Protein AF-A0A9W8EB25-F1 (afdb_monomer_lite)

InterPro domains:
  IPR028994 Integrin alpha, N-terminal [SSF69318] (217-280)

Secondary structure (DSSP, 8-state):
---EEEEEETTEEEEEEE------------SS----------EEEEETTS-EEEE-S---TTTTTHHHHHHHHHHHS-SSSTTS--HHHHHHHHTT---SEEEEEEEEEPPPPPS-TT-------EEEEEEEESSSEEEEEETTEEEEEEE-SS-EEEEEEE---S------TT---TT----PPEEEEEETTSEEEEEETTEEEEEEE-SS-EEEEEEE--TTSSPPEEEEEESSSEEEEEETTEEEEEEE-SS-EEEEEEE-SSSSSSPEEEEEETTTEEEEEE--TT--

Structure (mmCIF, N/CA/C/O backbone):
data_AF-A0A9W8EB25-F1
#
_entry.id   AF-A0A9W8EB25-F1
#
loop_
_atom_site.group_PDB
_atom_site.id
_atom_site.type_symbol
_atom_site.label_atom_id
_atom_site.label_alt_id
_atom_site.label_comp_id
_atom_site.label_asym_id
_atom_site.label_entity_id
_atom_site.label_seq_id
_atom_site.pdbx_PDB_ins_code
_atom_site.Cartn_x
_atom_site.Cartn_y
_atom_site.Cartn_z
_atom_site.occupancy
_atom_site.B_iso_or_equiv
_atom_site.auth_seq_id
_atom_site.auth_comp_id
_atom_site.auth_asym_id
_atom_site.auth_atom_id
_atom_site.pdbx_PDB_model_num
ATOM 1 N N . MET A 1 1 ? -8.867 -1.436 -12.429 1.00 30.14 1 MET A N 1
ATOM 2 C CA . MET A 1 1 ? -8.072 -0.288 -12.911 1.00 30.14 1 MET A CA 1
ATOM 3 C C . MET A 1 1 ? -8.199 0.849 -11.904 1.00 30.14 1 MET A C 1
ATOM 5 O O . MET A 1 1 ? -9.234 1.503 -11.856 1.00 30.14 1 MET A O 1
ATOM 9 N N . HIS A 1 2 ? -7.198 1.033 -11.042 1.00 35.56 2 HIS A N 1
ATOM 10 C CA . HIS A 1 2 ? -7.083 2.247 -10.234 1.00 35.56 2 HIS A CA 1
ATOM 11 C C . HIS A 1 2 ? -6.457 3.316 -11.124 1.00 35.56 2 HIS A C 1
ATOM 13 O O . HIS A 1 2 ? -5.270 3.244 -11.419 1.00 35.56 2 HIS A O 1
ATOM 19 N N . LEU A 1 3 ? -7.259 4.258 -11.618 1.00 32.72 3 LEU A N 1
ATOM 20 C CA . LEU A 1 3 ? -6.720 5.424 -12.305 1.00 32.72 3 LEU A CA 1
ATOM 21 C C . LEU A 1 3 ? -6.479 6.506 -11.249 1.00 32.72 3 LEU A C 1
ATOM 23 O O . LEU A 1 3 ? -7.423 7.100 -10.726 1.00 32.72 3 LEU A O 1
ATOM 27 N N . VAL A 1 4 ? -5.214 6.738 -10.908 1.00 40.28 4 VAL A N 1
ATOM 28 C CA . VAL A 1 4 ? -4.798 7.971 -10.242 1.00 40.28 4 VAL A CA 1
ATOM 29 C C . VAL A 1 4 ? -4.375 8.916 -11.358 1.00 40.28 4 VAL A C 1
ATOM 31 O O . VAL A 1 4 ? -3.306 8.774 -11.937 1.00 40.28 4 VAL A O 1
ATOM 34 N N . SER A 1 5 ? -5.244 9.847 -11.751 1.00 37.19 5 SER A N 1
ATOM 35 C CA . SER A 1 5 ? -4.855 10.878 -12.717 1.00 37.19 5 SER A CA 1
ATOM 36 C C . SER A 1 5 ? -4.423 12.129 -11.962 1.00 37.19 5 SER A C 1
ATOM 38 O O . SER A 1 5 ? -5.206 12.702 -11.195 1.00 37.19 5 SER A O 1
ATOM 40 N N . ARG A 1 6 ? -3.185 12.575 -12.188 1.00 37.47 6 ARG A N 1
ATOM 41 C CA . ARG A 1 6 ? -2.744 13.915 -11.792 1.00 37.47 6 ARG A CA 1
ATOM 42 C C . ARG A 1 6 ? -3.015 14.881 -12.934 1.00 37.47 6 ARG A C 1
ATOM 44 O O . ARG A 1 6 ? -2.449 14.733 -14.012 1.00 37.47 6 ARG A O 1
ATOM 51 N N . GLU A 1 7 ? -3.870 15.865 -12.694 1.00 37.28 7 GLU A N 1
ATOM 52 C CA . GLU A 1 7 ? -4.168 16.917 -13.667 1.00 37.28 7 GLU A CA 1
ATOM 53 C C . GLU A 1 7 ? -3.557 18.233 -13.177 1.00 37.28 7 GLU A C 1
ATOM 55 O O . GLU A 1 7 ? -3.767 18.647 -12.030 1.00 37.28 7 GLU A O 1
ATOM 60 N N . GLN A 1 8 ? -2.766 18.887 -14.031 1.00 33.91 8 GLN A N 1
ATOM 61 C CA . GLN A 1 8 ? -2.260 20.228 -13.754 1.00 33.91 8 GLN A CA 1
ATOM 62 C C . GLN A 1 8 ? -3.331 21.247 -14.153 1.00 33.91 8 GLN A C 1
ATOM 64 O O . GLN A 1 8 ? -3.644 21.394 -15.332 1.00 33.91 8 GLN A O 1
ATOM 69 N N . VAL A 1 9 ? -3.888 21.964 -13.176 1.00 39.38 9 VAL A N 1
ATOM 70 C CA . VAL A 1 9 ? -4.867 23.033 -13.420 1.00 39.38 9 VAL A CA 1
ATOM 71 C C . VAL A 1 9 ? -4.321 24.319 -12.804 1.00 39.38 9 VAL A C 1
ATOM 73 O O . VAL A 1 9 ? -4.426 24.545 -11.599 1.00 39.38 9 VAL A O 1
ATOM 76 N N . GLY A 1 10 ? -3.702 25.168 -13.628 1.00 66.50 10 GLY A N 1
ATOM 77 C CA . GLY A 1 10 ? -3.019 26.381 -13.161 1.00 66.50 10 GLY A CA 1
ATOM 78 C C . GLY A 1 10 ? -1.705 26.076 -12.427 1.00 66.50 10 GLY A C 1
ATOM 79 O O . GLY A 1 10 ? -0.953 25.199 -12.841 1.00 66.50 10 GLY A O 1
ATOM 80 N N . SER A 1 11 ? -1.406 26.802 -11.343 1.00 54.09 11 SER A N 1
ATOM 81 C CA . SER A 1 11 ? -0.181 26.616 -10.540 1.00 54.09 11 SER A CA 1
ATOM 82 C C . SER A 1 11 ? -0.265 25.487 -9.500 1.00 54.09 11 SER A C 1
ATOM 84 O O . SER A 1 11 ? 0.655 25.342 -8.700 1.00 54.09 11 SER A O 1
ATOM 86 N N . GLY A 1 12 ? -1.363 24.724 -9.465 1.00 38.62 12 GLY A N 1
ATOM 87 C CA . GLY A 1 12 ? -1.597 23.649 -8.498 1.00 38.62 12 GLY A CA 1
ATOM 88 C C . GLY A 1 12 ? -1.713 22.275 -9.158 1.00 38.62 12 GLY A C 1
ATOM 89 O O . GLY A 1 12 ? -2.220 22.144 -10.275 1.00 38.62 12 GLY A O 1
ATOM 90 N N . THR A 1 13 ? -1.265 21.242 -8.448 1.00 41.25 13 THR A N 1
ATOM 91 C CA . THR A 1 13 ? -1.404 19.837 -8.855 1.00 41.25 13 THR A CA 1
ATOM 92 C C . THR A 1 13 ? -2.662 19.263 -8.207 1.00 41.25 13 THR A C 1
ATOM 94 O O . THR A 1 13 ? -2.805 19.327 -6.988 1.00 41.25 13 THR A O 1
ATOM 97 N N . ARG A 1 14 ? -3.586 18.700 -8.992 1.00 44.00 14 ARG A N 1
ATOM 98 C CA . ARG A 1 14 ? -4.732 17.946 -8.457 1.00 44.00 14 ARG A CA 1
ATOM 99 C C . ARG A 1 14 ? -4.427 16.456 -8.494 1.00 44.00 14 ARG A C 1
ATOM 101 O O . ARG A 1 14 ? -3.889 15.975 -9.488 1.00 44.00 14 ARG A O 1
ATOM 108 N N . THR A 1 15 ? -4.806 15.731 -7.445 1.00 42.00 15 THR A N 1
ATOM 109 C CA . THR A 1 15 ? -4.688 14.268 -7.390 1.00 42.00 15 THR A CA 1
ATOM 110 C C . THR A 1 15 ? -6.090 13.681 -7.350 1.00 42.00 15 THR A C 1
ATOM 112 O O . THR A 1 15 ? -6.816 13.828 -6.366 1.00 42.00 15 THR A O 1
ATOM 115 N N . VAL A 1 16 ? -6.494 13.017 -8.429 1.00 40.94 16 VAL A N 1
ATOM 116 C CA . VAL A 1 16 ? -7.757 12.277 -8.467 1.00 40.94 16 VAL A CA 1
ATOM 117 C C . VAL A 1 16 ? -7.490 10.873 -7.941 1.00 40.94 16 VAL A C 1
ATOM 119 O O . VAL A 1 16 ? -6.642 10.176 -8.488 1.00 40.94 16 VAL A O 1
ATOM 122 N N . ILE A 1 17 ? -8.198 10.451 -6.891 1.00 43.62 17 ILE A N 1
ATOM 123 C CA . ILE A 1 17 ? -8.121 9.077 -6.385 1.00 43.62 17 ILE A CA 1
ATOM 124 C C . ILE A 1 17 ? -9.436 8.387 -6.733 1.00 43.62 17 ILE A C 1
ATOM 126 O O . ILE A 1 17 ? -10.471 8.623 -6.104 1.00 43.62 17 ILE A O 1
ATOM 130 N N . GLN A 1 18 ? -9.406 7.517 -7.741 1.00 40.34 18 GLN A N 1
ATOM 131 C CA . GLN A 1 18 ? -10.545 6.668 -8.060 1.00 40.34 18 GLN A CA 1
ATOM 132 C C . GLN A 1 18 ? -10.461 5.363 -7.254 1.00 40.34 18 GLN A C 1
ATOM 134 O O . GLN A 1 18 ? -9.602 4.510 -7.490 1.00 40.34 18 GLN A O 1
ATOM 139 N N . CYS A 1 19 ? -11.370 5.200 -6.293 1.00 40.16 19 CYS A N 1
ATOM 140 C CA . CYS A 1 19 ? -11.595 3.927 -5.617 1.00 40.16 19 CYS A CA 1
ATOM 141 C C . CYS A 1 19 ? -12.790 3.241 -6.284 1.00 40.16 19 CYS A C 1
ATOM 143 O O . CYS A 1 19 ? -13.914 3.732 -6.210 1.00 40.16 19 CYS A O 1
ATOM 145 N N . VAL A 1 20 ? -12.545 2.126 -6.972 1.00 37.28 20 VAL A N 1
ATOM 146 C CA . VAL A 1 20 ? -13.608 1.302 -7.553 1.00 37.28 20 VAL A CA 1
ATOM 147 C C . VAL A 1 20 ? -13.746 0.059 -6.690 1.00 37.28 20 VAL A C 1
ATOM 149 O O . VAL A 1 20 ? -12.858 -0.785 -6.686 1.00 37.28 20 VAL A O 1
ATOM 152 N N . THR A 1 21 ? -14.852 -0.068 -5.963 1.00 35.38 21 THR A N 1
ATOM 153 C CA . THR A 1 21 ? -15.227 -1.329 -5.315 1.00 35.38 21 THR A CA 1
ATOM 154 C C . THR A 1 21 ? -16.292 -2.011 -6.156 1.00 35.38 21 THR A C 1
ATOM 156 O O . THR A 1 21 ? -17.411 -1.513 -6.269 1.00 35.38 21 THR A O 1
ATOM 159 N N . THR A 1 22 ? -15.955 -3.149 -6.749 1.00 34.34 22 THR A N 1
ATOM 160 C CA . THR A 1 22 ? -16.922 -4.053 -7.378 1.00 34.34 22 THR A CA 1
ATOM 161 C C . THR A 1 22 ? -17.358 -5.091 -6.353 1.00 34.34 22 THR A C 1
ATOM 163 O O . THR A 1 22 ? -16.570 -5.949 -5.970 1.00 34.34 22 THR A O 1
ATOM 166 N N . GLN A 1 23 ? -18.610 -5.027 -5.895 1.00 32.62 23 GLN A N 1
ATOM 167 C CA . GLN A 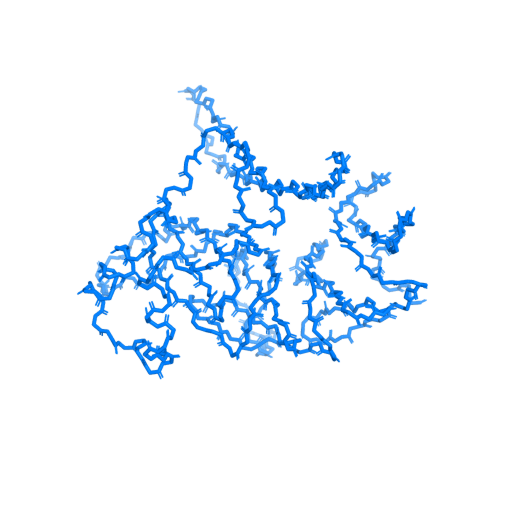1 23 ? -19.220 -6.158 -5.195 1.00 32.62 23 GLN A CA 1
ATOM 168 C C . GLN A 1 23 ? -19.774 -7.131 -6.238 1.00 32.62 23 GLN A C 1
ATOM 170 O O . GLN A 1 23 ? -20.728 -6.810 -6.945 1.00 32.62 23 GLN A O 1
ATOM 175 N N . HIS A 1 24 ? -19.199 -8.331 -6.323 1.00 32.47 24 HIS A N 1
ATOM 176 C CA . HIS A 1 24 ? -19.877 -9.447 -6.975 1.00 32.47 24 HIS A CA 1
ATOM 177 C C . HIS A 1 24 ? -20.943 -9.992 -6.025 1.00 32.47 24 HIS A C 1
ATOM 179 O O . HIS A 1 24 ? -20.632 -10.516 -4.956 1.00 32.47 24 HIS A O 1
ATOM 185 N N . ALA A 1 25 ? -22.213 -9.846 -6.402 1.00 32.84 25 ALA A N 1
ATOM 186 C CA . ALA A 1 25 ? -23.282 -10.588 -5.752 1.00 32.84 25 ALA A CA 1
ATOM 187 C C . ALA A 1 25 ? -23.105 -12.082 -6.086 1.00 32.84 25 ALA A C 1
ATOM 189 O O . ALA A 1 25 ? -22.896 -12.401 -7.259 1.00 32.84 25 ALA A O 1
ATOM 190 N N . PRO A 1 26 ? -23.184 -13.001 -5.109 1.00 36.09 26 PRO A N 1
ATOM 191 C CA . PRO A 1 26 ? -23.203 -14.425 -5.413 1.00 36.09 26 PRO A CA 1
ATOM 192 C C . PRO A 1 26 ? -24.450 -14.734 -6.251 1.00 36.09 26 PRO A C 1
ATOM 194 O O . PRO A 1 26 ? -25.565 -14.386 -5.853 1.00 36.09 26 PRO A O 1
ATOM 197 N N . GLU A 1 27 ? -24.271 -15.363 -7.415 1.00 33.25 27 GLU A N 1
ATOM 198 C CA . GLU A 1 27 ? -25.371 -15.835 -8.260 1.00 33.25 27 GLU A CA 1
ATOM 199 C C . GLU A 1 27 ? -26.181 -16.903 -7.509 1.00 33.25 27 GLU A C 1
ATOM 201 O O . GLU A 1 27 ? -25.910 -18.100 -7.581 1.00 33.25 27 GLU A O 1
ATOM 206 N N . MET A 1 28 ? -27.209 -16.482 -6.771 1.00 36.00 28 MET A N 1
ATOM 207 C CA . MET A 1 28 ? -28.285 -17.384 -6.378 1.00 36.00 28 MET A CA 1
ATOM 208 C C . MET A 1 28 ? -29.274 -17.485 -7.535 1.00 36.00 28 MET A C 1
ATOM 210 O O . MET A 1 28 ? -30.086 -16.589 -7.771 1.00 36.00 28 MET A O 1
ATOM 214 N N . VAL A 1 29 ? -29.211 -18.610 -8.248 1.00 43.25 29 VAL A N 1
ATOM 215 C CA . VAL A 1 29 ? -30.205 -19.019 -9.244 1.00 43.25 29 VAL A CA 1
ATOM 216 C C . VAL A 1 29 ? -31.538 -19.263 -8.530 1.00 43.25 29 VAL A C 1
ATOM 218 O O . VAL A 1 29 ? -31.829 -20.362 -8.065 1.00 43.25 29 VAL A O 1
ATOM 221 N N . SER A 1 30 ? -32.371 -18.229 -8.432 1.00 44.09 30 SER A N 1
ATOM 222 C CA . SER A 1 30 ? -33.803 -18.389 -8.185 1.00 44.09 30 SER A CA 1
ATOM 223 C C . SER A 1 30 ? -34.572 -17.534 -9.184 1.00 44.09 30 SER A C 1
ATOM 225 O O . SER A 1 30 ? -34.343 -16.333 -9.327 1.00 44.09 30 SER A O 1
ATOM 227 N N . ALA A 1 31 ? -35.429 -18.195 -9.956 1.00 51.12 31 ALA A N 1
ATOM 228 C CA . ALA A 1 31 ? -36.224 -17.566 -10.991 1.00 51.12 31 ALA A CA 1
ATOM 229 C C . ALA A 1 31 ? -37.284 -16.660 -10.352 1.00 51.12 31 ALA A C 1
ATOM 231 O O . ALA A 1 31 ? -38.157 -17.140 -9.633 1.00 51.12 31 ALA A O 1
ATOM 232 N N . GLY A 1 32 ? -37.233 -15.366 -10.672 1.00 48.19 32 GLY A N 1
ATOM 233 C CA . GLY A 1 32 ? -38.365 -14.458 -10.488 1.00 48.19 32 GLY A CA 1
ATOM 234 C C . GLY A 1 32 ? -38.115 -13.272 -9.563 1.00 48.19 32 GLY A C 1
ATOM 235 O O . GLY A 1 32 ? -38.710 -13.201 -8.498 1.00 48.19 32 GLY A O 1
ATOM 236 N N . SER A 1 33 ? -37.272 -12.329 -9.995 1.00 39.62 33 SER A N 1
ATOM 237 C CA . SER A 1 33 ? -37.357 -10.880 -9.717 1.00 39.62 33 SER A CA 1
ATOM 238 C C . SER A 1 33 ? -35.996 -10.258 -10.026 1.00 39.62 33 SER A C 1
ATOM 240 O O . SER A 1 33 ? -35.036 -10.474 -9.291 1.00 39.62 33 SER A O 1
ATOM 242 N N . ALA A 1 34 ? -35.896 -9.488 -11.112 1.00 38.69 34 ALA A N 1
ATOM 243 C CA . ALA A 1 34 ? -34.685 -8.750 -11.458 1.00 38.69 34 ALA A CA 1
ATOM 244 C C . ALA A 1 34 ? -34.470 -7.600 -10.458 1.00 38.69 34 ALA A C 1
ATOM 246 O O . ALA A 1 34 ? -34.897 -6.470 -10.686 1.00 38.69 34 ALA A O 1
ATOM 247 N N . ALA A 1 35 ? -33.827 -7.889 -9.328 1.00 37.66 35 ALA A N 1
ATOM 248 C CA . ALA A 1 35 ? -33.244 -6.857 -8.489 1.00 37.66 35 ALA A CA 1
ATOM 249 C C . ALA A 1 35 ? -32.012 -6.314 -9.222 1.00 37.66 35 ALA A C 1
ATOM 251 O O . ALA A 1 35 ? -30.966 -6.957 -9.261 1.00 37.66 35 ALA A O 1
ATOM 252 N N . THR A 1 36 ? -32.138 -5.145 -9.847 1.00 34.91 36 THR A N 1
ATOM 253 C CA . THR A 1 36 ? -30.986 -4.394 -10.353 1.00 34.91 36 THR A CA 1
ATOM 254 C C . THR A 1 36 ? -30.113 -4.007 -9.165 1.00 34.91 36 THR A C 1
ATOM 256 O O . THR A 1 36 ? -30.447 -3.074 -8.432 1.00 34.91 36 THR A O 1
ATOM 259 N N . SER A 1 37 ? -29.009 -4.725 -8.950 1.00 36.88 37 SER A N 1
ATOM 260 C CA . SER A 1 37 ? -27.953 -4.259 -8.059 1.00 36.88 37 SER A CA 1
ATOM 261 C C . SER A 1 37 ? -27.373 -2.986 -8.670 1.00 36.88 37 SER A C 1
ATOM 263 O O . SER A 1 37 ? -26.797 -2.979 -9.759 1.00 36.88 37 SER A O 1
ATOM 265 N N . VAL A 1 38 ? -27.600 -1.855 -8.010 1.00 34.19 38 VAL A N 1
ATOM 266 C CA . VAL A 1 38 ? -26.984 -0.602 -8.434 1.00 34.19 38 VAL A CA 1
ATOM 267 C C . VAL A 1 38 ? -25.532 -0.664 -7.973 1.00 34.19 38 VAL A C 1
ATOM 269 O O . VAL A 1 38 ? -25.253 -0.524 -6.786 1.00 34.19 38 VAL A O 1
ATOM 272 N N . ASN A 1 39 ? -24.613 -0.900 -8.909 1.00 36.25 39 ASN A N 1
ATOM 273 C CA . ASN A 1 39 ? -23.183 -0.684 -8.699 1.00 36.25 39 ASN A CA 1
ATOM 274 C C . ASN A 1 39 ? -22.975 0.806 -8.397 1.00 36.25 39 ASN A C 1
ATOM 276 O O . ASN A 1 39 ? -22.999 1.638 -9.304 1.00 36.25 39 ASN A O 1
ATOM 280 N N . GLN A 1 40 ? -22.832 1.161 -7.123 1.00 38.00 40 GLN A N 1
ATOM 281 C CA . GLN A 1 40 ? -22.576 2.538 -6.710 1.00 38.00 40 GLN A CA 1
ATOM 282 C C . GLN A 1 40 ? -21.077 2.717 -6.478 1.00 38.00 40 GLN A C 1
ATOM 284 O O . GLN A 1 40 ? -20.510 2.172 -5.535 1.00 38.00 40 GLN A O 1
ATOM 289 N N . GLN A 1 41 ? -20.436 3.473 -7.368 1.00 42.06 41 GLN A N 1
ATOM 290 C CA . GLN A 1 41 ? -19.041 3.895 -7.252 1.00 42.06 41 GLN A CA 1
ATOM 291 C C . GLN A 1 41 ? -18.998 5.315 -6.678 1.00 42.06 41 GLN A C 1
ATOM 293 O O . GLN A 1 41 ? -19.761 6.179 -7.111 1.00 42.06 41 GLN A O 1
ATOM 298 N N . ALA A 1 42 ? -18.097 5.572 -5.730 1.00 45.34 42 ALA A N 1
ATOM 299 C CA . ALA A 1 42 ? -17.825 6.918 -5.234 1.00 45.34 42 ALA A CA 1
ATOM 300 C C . ALA A 1 42 ? -16.458 7.387 -5.749 1.00 45.34 42 ALA A C 1
ATOM 302 O O . ALA A 1 42 ? -15.464 6.673 -5.634 1.00 45.34 42 ALA A O 1
ATOM 303 N N . ILE A 1 43 ? -16.408 8.597 -6.310 1.00 49.25 43 ILE A N 1
ATOM 304 C CA . ILE A 1 43 ? -15.172 9.231 -6.786 1.00 49.25 43 ILE A CA 1
ATOM 305 C C . ILE A 1 43 ? -14.811 10.349 -5.810 1.00 49.25 43 ILE A C 1
ATOM 307 O O . ILE A 1 43 ? -15.624 11.243 -5.554 1.00 49.25 43 ILE A O 1
ATOM 311 N N . LEU A 1 44 ? -13.589 10.299 -5.279 1.00 51.31 44 LEU A N 1
ATOM 312 C CA . LEU A 1 44 ? -13.030 11.327 -4.407 1.00 51.31 44 LEU A CA 1
ATOM 313 C C . LEU A 1 44 ? -12.015 12.149 -5.196 1.00 51.31 44 LEU A C 1
ATOM 315 O O . LEU A 1 44 ? -10.996 11.632 -5.653 1.00 51.31 44 LEU A O 1
ATOM 319 N N . VAL A 1 45 ? -12.287 13.444 -5.346 1.00 54.00 45 VAL A N 1
ATOM 320 C CA . VAL A 1 45 ? -11.362 14.380 -5.990 1.00 54.00 45 VAL A CA 1
ATOM 321 C C . VAL A 1 45 ? -10.810 15.320 -4.928 1.00 54.00 45 VAL A C 1
ATOM 323 O O . VAL A 1 45 ? -11.545 16.155 -4.398 1.00 54.00 45 VAL A O 1
ATOM 326 N N . GLY A 1 46 ? -9.522 15.194 -4.613 1.00 51.66 46 GLY A N 1
ATOM 327 C CA . GLY A 1 46 ? -8.831 16.023 -3.625 1.00 51.66 46 GLY A CA 1
ATOM 328 C C . GLY A 1 46 ? -7.701 16.860 -4.224 1.00 51.66 46 GLY A C 1
ATOM 329 O O . GLY A 1 46 ? -7.220 16.591 -5.325 1.00 51.66 46 GLY A O 1
ATOM 330 N N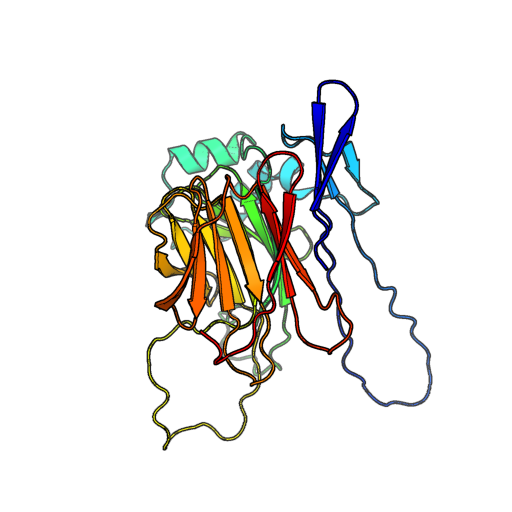 . ASP A 1 47 ? -7.281 17.894 -3.503 1.00 55.81 47 ASP A N 1
ATOM 331 C CA . ASP A 1 47 ? -6.004 18.567 -3.742 1.00 55.81 47 ASP A CA 1
ATOM 332 C C . ASP A 1 47 ? -4.876 17.951 -2.891 1.00 55.81 47 ASP A C 1
ATOM 334 O O . ASP A 1 47 ? -5.095 17.061 -2.062 1.00 55.81 47 ASP A O 1
ATOM 338 N N . THR A 1 48 ? -3.643 18.402 -3.123 1.00 43.66 48 THR A N 1
ATOM 339 C CA . THR A 1 48 ? -2.443 17.934 -2.408 1.00 43.66 48 THR A CA 1
ATOM 340 C C . THR A 1 48 ? -2.411 18.311 -0.929 1.00 43.66 48 THR A C 1
ATOM 342 O O . THR A 1 48 ? -1.667 17.696 -0.170 1.00 43.66 48 THR A O 1
ATOM 345 N N . ASP A 1 49 ? -3.231 19.274 -0.509 1.00 50.56 49 ASP A N 1
ATOM 346 C CA . ASP A 1 49 ? -3.338 19.715 0.883 1.00 50.56 49 ASP A CA 1
ATOM 347 C C . ASP A 1 49 ? -4.380 18.886 1.658 1.00 50.56 49 ASP A C 1
ATOM 349 O O . ASP A 1 49 ? -4.581 19.060 2.862 1.00 50.56 49 ASP A O 1
ATOM 353 N N . GLY A 1 50 ? -5.024 17.929 0.980 1.00 44.94 50 GLY A N 1
ATOM 354 C CA . GLY A 1 50 ? -6.034 17.048 1.549 1.00 44.94 50 GLY A CA 1
ATOM 355 C C . GLY A 1 50 ? -7.435 17.653 1.580 1.00 44.94 50 GLY A C 1
ATOM 356 O O . GLY A 1 50 ? -8.312 17.069 2.228 1.00 44.94 50 GLY A O 1
ATOM 357 N N . ASN A 1 51 ? -7.673 18.773 0.890 1.00 50.50 51 ASN A N 1
ATOM 358 C CA . ASN A 1 51 ? -9.015 19.312 0.716 1.00 50.50 51 ASN A CA 1
ATOM 359 C C . ASN A 1 51 ? -9.728 18.538 -0.392 1.00 50.50 51 ASN A C 1
ATOM 361 O O . ASN A 1 51 ? -9.253 18.428 -1.521 1.00 50.50 51 ASN A O 1
ATOM 365 N N . VAL A 1 52 ? -10.908 18.011 -0.084 1.00 51.19 52 VAL A N 1
ATOM 366 C CA . VAL A 1 52 ? -11.758 17.341 -1.072 1.00 51.19 52 VAL A CA 1
ATOM 367 C C . VAL A 1 52 ? -12.481 18.419 -1.878 1.00 51.19 52 VAL A C 1
ATOM 369 O O . VAL A 1 52 ? -13.349 19.111 -1.352 1.00 51.19 52 VAL A O 1
ATOM 372 N N . SER A 1 53 ? -12.103 18.590 -3.145 1.00 40.84 53 SER A N 1
ATOM 373 C CA . SER A 1 53 ? -12.642 19.639 -4.015 1.00 40.84 53 SER A CA 1
ATOM 374 C C . SER A 1 53 ? -14.005 19.272 -4.596 1.00 40.84 53 SER A C 1
ATOM 376 O O . SER A 1 53 ? -14.870 20.138 -4.680 1.00 40.84 53 SER A O 1
ATOM 378 N N . HIS A 1 54 ? -14.213 18.012 -4.993 1.00 39.91 54 HIS A N 1
ATOM 379 C CA . HIS A 1 54 ? -15.490 17.485 -5.478 1.00 39.91 54 HIS A CA 1
ATOM 380 C C . HIS A 1 54 ? -15.693 16.068 -4.937 1.00 39.91 54 HIS A C 1
ATOM 382 O O . HIS A 1 54 ? -14.785 15.236 -4.936 1.00 39.91 54 HIS A O 1
ATOM 388 N N . MET A 1 55 ? -16.912 15.803 -4.482 1.00 43.31 55 MET A N 1
ATOM 389 C CA . MET A 1 55 ? -17.332 14.515 -3.952 1.00 43.31 55 MET A CA 1
ATOM 390 C C . MET A 1 55 ? -18.672 14.183 -4.594 1.00 43.31 55 MET A C 1
ATOM 392 O O . MET A 1 55 ? -19.684 14.816 -4.293 1.00 43.31 55 MET A O 1
ATOM 396 N N . TYR A 1 56 ? -18.674 13.214 -5.505 1.00 45.78 56 TYR A N 1
ATOM 397 C CA . TYR A 1 56 ? -19.925 12.638 -5.991 1.00 45.78 56 TYR A CA 1
ATOM 398 C C . TYR A 1 56 ? -20.479 11.741 -4.867 1.00 45.78 56 TYR A C 1
ATOM 400 O O . TYR A 1 56 ? -19.705 11.072 -4.181 1.00 45.78 56 TYR A O 1
ATOM 408 N N . PRO A 1 57 ? -21.775 11.840 -4.544 1.00 34.53 57 PRO A N 1
ATOM 409 C CA . PRO A 1 57 ? -22.250 11.862 -3.166 1.00 34.53 57 PRO A CA 1
ATOM 410 C C . PRO A 1 57 ? -22.139 10.501 -2.475 1.00 34.53 57 PRO A C 1
ATOM 412 O O . PRO A 1 57 ? -22.994 9.643 -2.639 1.00 34.53 57 PRO A O 1
ATOM 415 N N . TYR A 1 58 ? -21.136 10.361 -1.613 1.00 43.28 58 TYR A N 1
ATOM 416 C CA . TYR A 1 58 ? -21.286 9.756 -0.291 1.00 43.28 58 TYR A CA 1
ATOM 417 C C . TYR A 1 58 ? -20.287 10.454 0.631 1.00 43.28 58 TYR A C 1
ATOM 419 O O . TYR A 1 58 ? -19.076 10.303 0.491 1.00 43.28 58 TYR A O 1
ATOM 427 N N . GLN A 1 59 ? -20.797 11.300 1.527 1.00 39.84 59 GLN A N 1
ATOM 428 C CA . GLN A 1 59 ? -19.973 12.103 2.423 1.00 39.84 59 GLN A CA 1
ATOM 429 C C . GLN A 1 59 ? -19.064 11.214 3.274 1.00 39.84 59 GLN A C 1
ATOM 431 O O . GLN A 1 59 ? -19.558 10.435 4.079 1.00 39.84 59 GLN A O 1
ATOM 436 N N . LEU A 1 60 ? -17.742 11.369 3.168 1.00 49.88 60 LEU A N 1
ATOM 437 C CA . LEU A 1 60 ? -16.806 10.869 4.180 1.00 49.88 60 LEU A CA 1
ATOM 438 C C . LEU A 1 60 ? -16.899 11.762 5.435 1.00 49.88 60 LEU A C 1
ATOM 440 O O . LEU A 1 60 ? -15.968 12.483 5.784 1.00 49.88 60 LEU A O 1
ATOM 444 N N . ASN A 1 61 ? -18.042 11.713 6.129 1.00 55.81 61 ASN A N 1
ATOM 445 C CA . ASN A 1 61 ? -18.306 12.460 7.369 1.00 55.81 61 ASN A CA 1
ATOM 446 C C . ASN A 1 61 ? -17.416 12.031 8.545 1.00 55.81 61 ASN A C 1
ATOM 448 O O . ASN A 1 61 ? -17.426 12.668 9.601 1.00 55.81 61 ASN A O 1
ATOM 452 N N . TRP A 1 62 ? -16.629 10.968 8.379 1.00 57.81 62 TRP A N 1
ATOM 453 C CA . TRP A 1 62 ? -15.782 10.435 9.436 1.00 57.81 62 TRP A CA 1
ATOM 454 C C . TRP A 1 62 ? -14.705 11.429 9.886 1.00 57.81 62 TRP A C 1
ATOM 456 O O . TRP A 1 62 ? -14.449 11.515 11.081 1.00 57.81 62 TRP A O 1
ATOM 466 N N . LYS A 1 63 ? -14.130 12.242 8.981 1.00 59.38 63 LYS A N 1
ATOM 467 C CA . LYS A 1 63 ? -13.119 13.248 9.362 1.00 59.38 63 LYS A CA 1
ATOM 468 C C . LYS A 1 63 ? -13.692 14.372 10.214 1.00 59.38 63 LYS A C 1
ATOM 470 O O . LYS A 1 63 ? -13.059 14.778 11.182 1.00 59.38 63 LYS A O 1
ATOM 475 N N . ILE A 1 64 ? -14.890 14.849 9.870 1.00 60.06 64 ILE A N 1
ATOM 476 C CA . ILE A 1 64 ? -15.559 15.961 10.566 1.00 60.06 64 ILE A CA 1
ATOM 477 C C . ILE A 1 64 ? -15.805 15.606 12.038 1.00 60.06 64 ILE A C 1
ATOM 479 O O . ILE A 1 64 ? -15.763 16.476 12.902 1.00 60.06 64 ILE A O 1
ATOM 483 N N . ASN A 1 65 ? -15.973 14.316 12.331 1.00 67.56 65 ASN A N 1
ATOM 484 C CA . ASN A 1 65 ? -16.195 13.807 13.676 1.00 67.56 65 ASN A CA 1
ATOM 485 C C . ASN A 1 65 ? -15.073 12.890 14.165 1.00 67.56 65 ASN A C 1
ATOM 487 O O . ASN A 1 65 ? -15.307 12.138 15.104 1.00 67.56 65 ASN A O 1
ATOM 491 N N . LEU A 1 66 ? -13.874 12.920 13.573 1.00 72.44 66 LEU A N 1
ATOM 492 C CA . LEU A 1 66 ? -12.841 11.939 13.910 1.00 72.44 66 LEU A CA 1
ATOM 493 C C . LEU A 1 66 ? -12.475 12.010 15.393 1.00 72.44 66 LEU A C 1
ATOM 495 O O . LEU A 1 66 ? -12.452 10.976 16.049 1.00 72.44 66 LEU A O 1
ATOM 499 N N . GLY A 1 67 ? -12.282 13.211 15.947 1.00 69.88 67 GLY A N 1
ATOM 500 C CA . GLY A 1 67 ? -12.034 13.379 17.378 1.00 69.88 67 GLY A CA 1
ATOM 501 C C . GLY A 1 67 ? -13.159 12.799 18.243 1.00 69.88 67 GLY A C 1
ATOM 502 O O . GLY A 1 67 ? -12.885 12.075 19.196 1.00 69.88 67 GLY A O 1
ATOM 503 N N . ALA A 1 68 ? -14.425 13.040 17.884 1.00 77.81 68 ALA A N 1
ATOM 504 C CA . ALA A 1 68 ? -15.583 12.510 18.610 1.00 77.81 68 ALA A CA 1
ATOM 505 C C . ALA A 1 68 ? -15.720 10.983 18.474 1.00 77.81 68 ALA A C 1
ATOM 507 O O . ALA A 1 68 ? -15.976 10.303 19.463 1.00 77.81 68 ALA A O 1
ATOM 508 N N . GLN A 1 69 ? -15.496 10.433 17.278 1.00 78.31 69 GLN A N 1
ATOM 509 C CA . GLN A 1 69 ? -15.522 8.993 17.016 1.00 78.31 69 GLN A CA 1
ATOM 510 C C . GLN A 1 69 ? -14.376 8.276 17.727 1.00 78.31 69 GLN A C 1
ATOM 512 O O . GLN A 1 69 ? -14.593 7.223 18.313 1.00 78.31 69 GLN A O 1
ATOM 517 N N . VAL A 1 70 ? -13.173 8.858 17.739 1.00 74.31 70 VAL A N 1
ATOM 518 C CA . VAL A 1 70 ? -12.032 8.339 18.504 1.00 74.31 70 VAL A CA 1
ATOM 519 C C . VAL A 1 70 ? -12.356 8.349 19.996 1.00 74.31 70 VAL A C 1
ATOM 521 O O . VAL A 1 70 ? -12.156 7.338 20.657 1.00 74.31 70 VAL A O 1
ATOM 524 N N . GLN A 1 71 ? -12.914 9.438 20.532 1.00 76.50 71 GLN A N 1
ATOM 525 C CA . GLN A 1 71 ? -13.341 9.495 21.936 1.00 76.50 71 GLN A CA 1
ATOM 526 C C . GLN A 1 71 ? -14.416 8.448 22.261 1.00 76.50 71 GLN A C 1
ATOM 528 O O . GLN A 1 71 ? -14.324 7.770 23.282 1.00 76.50 71 GLN A O 1
ATOM 533 N N . GLN A 1 72 ? -15.401 8.260 21.380 1.00 82.56 72 GLN A N 1
ATOM 534 C CA . GLN A 1 72 ? -16.428 7.229 21.532 1.00 82.56 72 GLN A CA 1
ATOM 535 C C . GLN A 1 72 ? -15.827 5.819 21.496 1.00 82.56 72 GLN A C 1
ATOM 537 O O . GLN A 1 72 ? -16.167 4.990 22.338 1.00 82.56 72 GLN A O 1
ATOM 542 N N . LEU A 1 73 ? -14.903 5.557 20.570 1.00 78.56 73 LEU A N 1
ATOM 543 C CA . LEU A 1 73 ? -14.194 4.285 20.465 1.00 78.56 73 LEU A CA 1
ATOM 544 C C . LEU A 1 73 ? -13.399 3.991 21.747 1.00 78.56 73 LEU A C 1
ATOM 546 O O . LEU A 1 73 ? -13.492 2.894 22.295 1.00 78.56 73 LEU A O 1
ATOM 550 N N . LEU A 1 74 ? -12.665 4.987 22.252 1.00 72.38 74 LEU A N 1
ATOM 551 C CA . LEU A 1 74 ? -11.898 4.896 23.499 1.00 72.38 74 LEU A CA 1
ATOM 552 C C . LEU A 1 74 ? -12.796 4.671 24.720 1.00 72.38 74 LEU A C 1
ATOM 554 O O . LEU A 1 74 ? -12.390 3.982 25.654 1.00 72.38 74 LEU A O 1
ATOM 558 N N . ALA A 1 75 ? -14.005 5.236 24.720 1.00 78.50 75 ALA A N 1
ATOM 559 C CA . ALA A 1 75 ? -14.991 5.019 25.773 1.00 78.50 75 ALA A CA 1
ATOM 560 C C . ALA A 1 75 ? -15.625 3.619 25.703 1.00 78.50 75 ALA A C 1
ATOM 562 O O . ALA A 1 75 ? -15.923 3.028 26.740 1.00 78.50 75 ALA A O 1
ATOM 563 N N . GLN A 1 76 ? -15.834 3.086 24.494 1.00 75.88 76 GLN A N 1
ATOM 564 C CA . GLN A 1 76 ? -16.508 1.807 24.265 1.00 75.88 76 GLN A CA 1
ATOM 565 C C . GLN A 1 76 ? -15.590 0.594 24.474 1.00 75.88 76 GLN A C 1
ATOM 567 O O . GLN A 1 76 ? -16.055 -0.450 24.930 1.00 75.88 76 GLN A O 1
ATOM 572 N N . TYR A 1 77 ? -14.297 0.724 24.174 1.00 63.69 77 TYR A N 1
ATOM 573 C CA . TYR A 1 77 ? -13.324 -0.362 24.289 1.00 63.69 77 TYR A CA 1
ATOM 574 C C . TYR A 1 77 ? -12.237 -0.004 25.311 1.00 63.69 77 TYR A C 1
ATOM 576 O O . TYR A 1 77 ? -11.280 0.697 24.969 1.00 63.69 77 TYR A O 1
ATOM 584 N N . PRO A 1 78 ? -12.335 -0.485 26.567 1.00 52.69 78 PRO A N 1
ATOM 585 C CA . PRO A 1 78 ? -11.319 -0.230 27.580 1.00 52.69 78 PRO A CA 1
ATOM 586 C C . PRO A 1 78 ? -9.984 -0.918 27.228 1.00 52.69 78 PRO A C 1
ATOM 588 O O . PRO A 1 78 ? -9.739 -2.075 27.541 1.00 52.69 78 PRO A O 1
ATOM 591 N N . LEU A 1 79 ? -9.116 -0.159 26.554 1.00 47.59 79 LEU A N 1
ATOM 592 C CA . LEU A 1 79 ? -7.658 -0.047 26.721 1.00 47.59 79 LEU A CA 1
ATOM 593 C C . LEU A 1 79 ? -6.798 -1.322 26.817 1.00 47.59 79 LEU A C 1
ATOM 595 O O . LEU A 1 79 ? -5.724 -1.275 27.416 1.00 47.59 79 LEU A O 1
ATOM 599 N N . HIS A 1 80 ? -7.145 -2.421 26.147 1.00 44.84 80 HIS A N 1
ATOM 600 C CA . HIS A 1 80 ? -6.124 -3.434 25.826 1.00 44.84 80 HIS A CA 1
ATOM 601 C C . HIS A 1 80 ? -5.163 -2.976 24.706 1.00 44.84 80 HIS A C 1
ATOM 603 O O . HIS A 1 80 ? -4.050 -3.483 24.614 1.00 44.84 80 HIS A O 1
ATOM 609 N N . THR A 1 81 ? -5.531 -1.942 23.943 1.00 48.94 81 THR A N 1
ATOM 610 C CA . THR A 1 81 ? -4.755 -1.326 22.847 1.00 48.94 81 THR A CA 1
ATOM 611 C C . THR A 1 81 ? -3.974 -0.062 23.237 1.00 48.94 81 THR A C 1
ATOM 613 O O . THR A 1 81 ? -3.291 0.516 22.398 1.00 48.94 81 THR A O 1
ATOM 616 N N . ARG A 1 82 ? -4.020 0.396 24.502 1.00 53.47 82 ARG A N 1
ATOM 617 C CA . ARG A 1 82 ? -3.321 1.639 24.906 1.00 53.47 82 ARG A CA 1
ATOM 618 C C . ARG A 1 82 ? -1.805 1.504 24.990 1.00 53.47 82 ARG A C 1
ATOM 620 O O . ARG A 1 82 ? -1.131 2.523 25.028 1.00 53.47 82 ARG A O 1
ATOM 627 N N . LYS A 1 83 ? -1.268 0.280 25.060 1.00 59.19 83 LYS A N 1
ATOM 628 C CA . LYS A 1 83 ? 0.185 0.094 25.205 1.00 59.19 83 LYS A CA 1
ATOM 629 C C . LYS A 1 83 ? 0.978 0.749 24.073 1.00 59.19 83 LYS A C 1
ATOM 631 O O . LYS A 1 83 ? 2.098 1.177 24.323 1.00 59.19 83 LYS A O 1
ATOM 636 N N . ASP A 1 84 ? 0.364 0.903 22.902 1.00 67.50 84 ASP A N 1
ATOM 637 C CA . ASP A 1 84 ? 1.078 1.311 21.695 1.00 67.50 84 ASP A CA 1
ATOM 638 C C . ASP A 1 84 ? 0.723 2.736 21.227 1.00 67.50 84 ASP A C 1
ATOM 640 O O . ASP A 1 84 ? 1.407 3.290 20.369 1.00 67.50 84 ASP A O 1
ATOM 644 N N . LEU A 1 85 ? -0.313 3.370 21.796 1.00 76.88 85 LEU A N 1
ATOM 645 C CA . LEU A 1 85 ? -0.684 4.752 21.470 1.00 76.88 85 LEU A CA 1
ATOM 646 C C . LEU A 1 85 ? -0.109 5.720 22.503 1.00 76.88 85 LEU A C 1
ATOM 648 O O . LEU A 1 85 ? -0.528 5.733 23.660 1.00 76.88 85 LEU A O 1
ATOM 652 N N . THR A 1 86 ? 0.819 6.572 22.068 1.00 81.94 86 THR A N 1
ATOM 653 C CA . THR A 1 86 ? 1.365 7.634 22.921 1.00 81.94 86 THR A CA 1
ATOM 654 C C . THR A 1 86 ? 0.306 8.701 23.221 1.00 81.94 86 THR A C 1
ATOM 656 O O . THR A 1 86 ? -0.566 8.975 22.390 1.00 81.94 86 THR A O 1
ATOM 659 N N . ASP A 1 87 ? 0.407 9.364 24.376 1.00 83.69 87 ASP A N 1
ATOM 660 C CA . ASP A 1 87 ? -0.485 10.479 24.731 1.00 83.69 87 ASP A CA 1
ATOM 661 C C . ASP A 1 87 ? -0.446 11.607 23.685 1.00 83.69 87 ASP A C 1
ATOM 663 O O . ASP A 1 87 ? -1.463 12.247 23.417 1.00 83.69 87 ASP A O 1
ATOM 667 N N . ALA A 1 88 ? 0.706 11.809 23.035 1.00 82.44 88 ALA A N 1
ATOM 668 C CA . ALA A 1 88 ? 0.858 12.766 21.943 1.00 82.44 88 ALA A CA 1
ATOM 669 C C . ALA A 1 88 ? 0.009 12.378 20.722 1.00 82.44 88 ALA A C 1
ATOM 671 O O . ALA A 1 88 ? -0.728 13.209 20.197 1.00 82.44 88 ALA A O 1
ATOM 672 N N . THR A 1 89 ? 0.051 11.107 20.309 1.00 80.44 89 THR A N 1
ATOM 673 C CA . THR A 1 89 ? -0.787 10.587 19.218 1.00 80.44 89 THR A CA 1
ATOM 674 C C . THR A 1 89 ? -2.270 10.766 19.533 1.00 80.44 89 THR A C 1
ATOM 676 O O . THR A 1 89 ? -3.042 11.200 18.678 1.00 80.44 89 THR A O 1
ATOM 679 N N . LEU A 1 90 ? -2.667 10.480 20.776 1.00 80.75 90 LEU A N 1
ATOM 680 C CA . LEU A 1 90 ? -4.041 10.658 21.233 1.00 80.75 90 LEU A CA 1
ATOM 681 C C . LEU A 1 90 ? -4.466 12.130 21.163 1.00 80.75 90 LEU A C 1
ATOM 683 O O . LEU A 1 90 ? -5.535 12.436 20.636 1.00 80.75 90 LEU A O 1
ATOM 687 N N . ALA A 1 91 ? -3.609 13.043 21.625 1.00 82.56 91 ALA A N 1
ATOM 688 C CA . ALA A 1 91 ? -3.858 14.477 21.554 1.00 82.56 91 ALA A CA 1
ATOM 689 C C . ALA A 1 91 ? -4.073 14.938 20.101 1.00 82.56 91 ALA A C 1
ATOM 691 O O . ALA A 1 91 ? -5.060 15.621 19.822 1.00 82.56 91 ALA A O 1
ATOM 692 N N . THR A 1 92 ? -3.230 14.497 19.160 1.00 81.00 92 THR A N 1
ATOM 693 C CA . THR A 1 92 ? -3.365 14.828 17.729 1.00 81.00 92 THR A CA 1
ATOM 694 C C . THR A 1 92 ? -4.649 14.279 17.103 1.00 81.00 92 THR A C 1
ATOM 696 O O . THR A 1 92 ? -5.284 14.958 16.296 1.00 81.00 92 THR A O 1
ATOM 699 N N . LEU A 1 93 ? -5.072 13.070 17.484 1.00 78.94 93 LEU A N 1
ATOM 700 C CA . LEU A 1 93 ? -6.350 12.509 17.035 1.00 78.94 93 LEU A CA 1
ATOM 701 C C . LEU A 1 93 ? -7.539 13.333 17.539 1.00 78.94 93 LEU A C 1
ATOM 703 O O . LEU A 1 93 ? -8.483 13.592 16.793 1.00 78.94 93 LEU A O 1
ATOM 707 N N . THR A 1 94 ? -7.486 13.770 18.797 1.00 77.25 94 THR A N 1
ATOM 708 C CA . THR A 1 94 ? -8.575 14.533 19.422 1.00 77.25 94 THR A CA 1
ATOM 709 C C . THR A 1 94 ? -8.652 15.985 18.963 1.00 77.25 94 THR A C 1
ATOM 711 O O . THR A 1 94 ? -9.729 16.573 19.005 1.00 77.25 94 THR A O 1
ATOM 714 N N . SER A 1 95 ? -7.551 16.559 18.470 1.00 76.50 95 SER A N 1
ATOM 715 C CA . SER A 1 95 ? -7.513 17.930 17.948 1.00 76.50 95 SER A CA 1
ATOM 716 C C . SER A 1 95 ? -8.036 18.063 16.511 1.00 76.50 95 SER A C 1
ATOM 718 O O . SER A 1 95 ? -7.933 19.140 15.926 1.00 76.50 95 SER A O 1
ATOM 720 N N . ASN A 1 96 ? -8.593 16.990 15.928 1.00 66.56 96 ASN A N 1
ATOM 721 C CA . ASN A 1 96 ? -9.006 16.909 14.520 1.00 66.56 96 ASN A CA 1
ATOM 722 C C . ASN A 1 96 ? -7.868 17.204 13.517 1.00 66.56 96 ASN A C 1
ATOM 724 O O . ASN A 1 96 ? -8.129 17.490 12.350 1.00 66.56 96 ASN A O 1
ATOM 728 N N . GLN A 1 97 ? -6.599 17.080 13.925 1.00 71.88 97 GLN A N 1
ATOM 729 C CA . GLN A 1 97 ? -5.433 17.279 13.056 1.00 71.88 97 GLN A CA 1
ATOM 730 C C . GLN A 1 97 ? -4.864 15.961 12.519 1.00 71.88 97 GLN A C 1
ATOM 732 O O . GLN A 1 97 ? -3.655 15.755 12.444 1.00 71.88 97 GLN A O 1
ATOM 737 N N . ALA A 1 98 ? -5.731 15.050 12.077 1.00 63.56 98 ALA A N 1
ATOM 738 C CA . ALA A 1 98 ? -5.291 13.794 11.468 1.00 63.56 98 ALA A CA 1
ATOM 739 C C . ALA A 1 98 ? -4.635 13.961 10.083 1.00 63.56 98 ALA A C 1
ATOM 741 O O . ALA A 1 98 ? -4.303 12.955 9.463 1.00 63.56 98 ALA A O 1
ATOM 742 N N . GLY A 1 99 ? -4.410 15.200 9.626 1.00 76.88 99 GLY A N 1
ATOM 743 C CA . GLY A 1 99 ? -3.710 15.532 8.387 1.00 76.88 99 GLY A CA 1
ATOM 744 C C . GLY A 1 99 ? -4.433 15.063 7.119 1.00 76.88 99 GLY A C 1
ATOM 745 O O . GLY A 1 99 ? -5.594 14.624 7.170 1.00 76.88 99 GLY A O 1
ATOM 746 N N . PRO A 1 100 ? -3.781 15.178 5.951 1.00 83.88 100 PRO A N 1
ATOM 747 C CA . PRO A 1 100 ? -4.333 14.699 4.690 1.00 83.88 100 PRO A CA 1
ATOM 748 C C . PRO A 1 100 ? -4.479 13.168 4.694 1.00 83.88 100 PRO A C 1
ATOM 750 O O . PRO A 1 100 ? -3.738 12.453 5.373 1.00 83.88 100 PRO A O 1
ATOM 753 N N . ILE A 1 101 ? -5.472 12.661 3.950 1.00 86.69 101 ILE A N 1
ATOM 754 C CA . ILE A 1 101 ? -5.560 11.219 3.660 1.00 86.69 101 ILE A CA 1
ATOM 755 C C . ILE A 1 101 ? -4.427 10.897 2.690 1.00 86.69 101 ILE A C 1
ATOM 757 O O . ILE A 1 101 ? -4.331 11.546 1.654 1.00 86.69 101 ILE A O 1
ATOM 761 N N . GLN A 1 102 ? -3.597 9.913 3.025 1.00 89.38 102 GLN A N 1
ATOM 762 C CA . GLN A 1 102 ? -2.516 9.447 2.149 1.00 89.38 102 GLN A CA 1
ATOM 763 C C . GLN A 1 102 ? -2.996 8.331 1.215 1.00 89.38 102 GLN A C 1
ATOM 765 O O . GLN A 1 102 ? -2.561 8.228 0.075 1.00 89.38 102 GLN A O 1
ATOM 770 N N . GLY A 1 103 ? -3.940 7.515 1.680 1.00 89.69 103 GLY A N 1
ATOM 771 C CA . GLY A 1 103 ? -4.450 6.379 0.930 1.00 89.69 103 GLY A CA 1
ATOM 772 C C . GLY A 1 103 ? -5.693 5.793 1.578 1.00 89.69 103 GLY A C 1
ATOM 773 O O . GLY A 1 103 ? -5.931 5.955 2.779 1.00 89.69 103 GLY A O 1
ATOM 774 N N . MET A 1 104 ? -6.497 5.122 0.761 1.00 93.88 104 MET A N 1
ATOM 775 C CA . MET A 1 104 ? -7.696 4.430 1.204 1.00 93.88 104 MET A CA 1
ATOM 776 C C . MET A 1 104 ? -7.931 3.198 0.337 1.00 93.88 104 MET A C 1
ATOM 778 O O . MET A 1 104 ? -7.887 3.293 -0.887 1.00 93.88 104 MET A O 1
ATOM 782 N N . VAL A 1 105 ? -8.218 2.062 0.964 1.00 93.56 105 VAL A N 1
ATOM 783 C CA . VAL A 1 105 ? -8.574 0.820 0.269 1.00 93.56 105 VAL A CA 1
ATOM 784 C C . VAL A 1 105 ? -9.720 0.136 1.001 1.00 93.56 105 VAL A C 1
ATOM 786 O O . VAL A 1 105 ? -9.879 0.321 2.206 1.00 93.56 105 VAL A O 1
ATOM 789 N N . SER A 1 106 ? -10.544 -0.630 0.293 1.00 92.94 106 SER A N 1
ATOM 790 C CA . SER A 1 106 ? -11.564 -1.469 0.927 1.00 92.94 106 SER A CA 1
ATOM 791 C C . SER A 1 106 ? -11.236 -2.936 0.712 1.00 92.94 106 SER A C 1
ATOM 793 O O . SER A 1 106 ? -10.814 -3.303 -0.379 1.00 92.94 106 SER A O 1
ATOM 795 N N . ALA A 1 107 ? -11.435 -3.753 1.741 1.00 92.25 107 ALA A N 1
ATOM 796 C CA . ALA A 1 107 ? -11.228 -5.194 1.679 1.00 92.25 107 ALA A CA 1
ATOM 797 C C . ALA A 1 107 ? -12.367 -5.922 2.389 1.00 92.25 107 ALA A C 1
ATOM 799 O O . ALA A 1 107 ? -12.923 -5.433 3.379 1.00 92.25 107 ALA A O 1
ATOM 800 N N . THR A 1 108 ? -12.717 -7.096 1.873 1.00 91.19 108 THR A N 1
ATOM 801 C CA . THR A 1 108 ? -13.754 -7.950 2.450 1.00 91.19 108 THR A CA 1
ATOM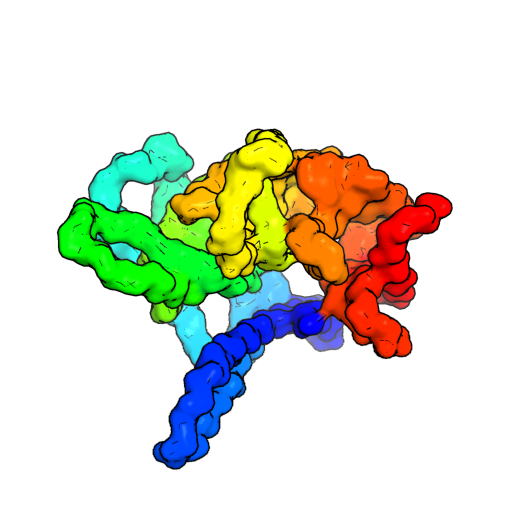 802 C C . THR A 1 108 ? -13.087 -9.025 3.290 1.00 91.19 108 THR A C 1
ATOM 804 O O . THR A 1 108 ? -12.493 -9.960 2.763 1.00 91.19 108 THR A O 1
ATOM 807 N N . ILE A 1 109 ? -13.175 -8.867 4.608 1.00 88.50 109 ILE A N 1
ATOM 808 C CA . ILE A 1 109 ? -12.468 -9.695 5.588 1.00 88.50 109 ILE A CA 1
ATOM 809 C C . ILE A 1 109 ? -13.521 -10.401 6.455 1.00 88.50 109 ILE A C 1
ATOM 811 O O . ILE A 1 109 ? -14.604 -9.838 6.686 1.00 88.50 109 ILE A O 1
ATOM 815 N N . PRO A 1 110 ? -13.258 -11.631 6.937 1.00 85.69 110 PRO A N 1
ATOM 816 C CA . PRO A 1 110 ? -14.096 -12.258 7.944 1.00 85.69 110 PRO A CA 1
ATOM 817 C C . PRO A 1 110 ? -14.338 -11.315 9.124 1.00 85.69 110 PRO A C 1
ATOM 819 O O . PRO A 1 110 ? -13.432 -10.575 9.524 1.00 85.69 110 PRO A O 1
ATOM 822 N N . PRO A 1 111 ? -15.549 -11.325 9.694 1.00 81.00 111 PRO A N 1
ATOM 823 C CA . PRO A 1 111 ? -15.837 -10.502 10.848 1.00 81.00 111 PRO A CA 1
ATOM 824 C C . PRO A 1 111 ? -14.920 -10.933 11.993 1.00 81.00 111 PRO A C 1
ATOM 826 O O . PRO A 1 111 ? -14.590 -12.114 12.138 1.00 81.00 111 PRO A O 1
ATOM 829 N N . LEU A 1 112 ? -14.523 -9.966 12.820 1.00 77.19 112 LEU A N 1
ATOM 830 C CA . LEU A 1 112 ? -13.811 -10.258 14.059 1.00 77.19 112 LEU A CA 1
ATOM 831 C C . LEU A 1 112 ? -14.588 -11.322 14.851 1.00 77.19 112 LEU A C 1
ATOM 833 O O . LEU A 1 112 ? -15.817 -11.219 14.932 1.00 77.19 112 LEU A O 1
ATOM 837 N N . PRO A 1 113 ? -13.910 -12.334 15.423 1.00 72.38 113 PRO A N 1
ATOM 838 C CA . PRO A 1 113 ? -14.583 -13.368 16.192 1.00 72.38 113 PRO A CA 1
ATOM 839 C C . PRO A 1 113 ? -15.416 -12.700 17.285 1.00 72.38 113 PRO A C 1
ATOM 841 O O . PRO A 1 113 ? -14.889 -11.971 18.129 1.00 72.38 113 PRO A O 1
ATOM 844 N N . ALA A 1 114 ? -16.734 -12.906 17.230 1.00 70.12 114 ALA A N 1
ATOM 845 C CA . ALA A 1 114 ? -17.628 -12.387 18.246 1.00 70.12 114 ALA A CA 1
ATOM 846 C C . ALA A 1 114 ? -17.184 -12.942 19.604 1.00 70.12 114 ALA A C 1
ATOM 848 O O . ALA A 1 114 ? -16.887 -14.127 19.740 1.00 70.12 114 ALA A O 1
ATOM 849 N N . THR A 1 115 ? -17.173 -12.098 20.631 1.00 66.75 115 THR A N 1
ATOM 850 C CA . THR A 1 115 ? -16.807 -12.500 21.998 1.00 66.75 115 THR A CA 1
ATOM 851 C C . THR A 1 115 ? -17.780 -13.516 22.612 1.00 66.75 115 THR A C 1
ATOM 853 O O . THR A 1 115 ? -17.516 -14.037 23.693 1.00 66.75 115 THR A O 1
ATOM 856 N N . SER A 1 116 ? -18.892 -13.827 21.934 1.00 73.06 116 SER A N 1
ATOM 857 C CA . SER A 1 116 ? -19.869 -14.827 22.358 1.00 73.06 116 SER A CA 1
ATOM 858 C C . SER A 1 116 ? -19.639 -16.172 21.648 1.00 73.06 116 SER A C 1
ATOM 860 O O . SER A 1 116 ? -19.862 -16.264 20.441 1.00 73.06 116 SER A O 1
ATOM 862 N N . PRO A 1 117 ? -19.267 -17.244 22.372 1.00 70.56 117 PRO A N 1
ATOM 863 C CA . PRO A 1 117 ? -18.991 -18.562 21.790 1.00 70.56 117 PRO A CA 1
ATOM 864 C C . PRO A 1 117 ? -20.234 -19.323 21.286 1.00 70.56 117 PRO A C 1
ATOM 866 O O . PRO A 1 117 ? -20.092 -20.407 20.728 1.00 70.56 117 PRO A O 1
ATOM 869 N N . ASN A 1 118 ? -21.451 -18.792 21.464 1.00 75.06 118 ASN A N 1
ATOM 870 C CA . ASN A 1 118 ? -22.692 -19.558 21.263 1.00 75.06 118 ASN A CA 1
ATOM 871 C C . ASN A 1 118 ? -23.438 -19.291 19.944 1.00 75.06 118 ASN A C 1
ATOM 873 O O . ASN A 1 118 ? -24.508 -19.859 19.732 1.00 75.06 118 ASN A O 1
ATOM 877 N N . SER A 1 119 ? -22.908 -18.471 19.037 1.00 59.34 119 SER A N 1
ATOM 878 C CA . SER A 1 119 ? -23.518 -18.248 17.720 1.00 59.34 119 SER A CA 1
ATOM 879 C C . SER A 1 119 ? -22.723 -18.954 16.623 1.00 59.34 119 SER A C 1
ATOM 881 O O . SER A 1 119 ? -21.802 -18.378 16.052 1.00 59.34 119 SER A O 1
ATOM 883 N N . GLN A 1 120 ? -23.109 -20.191 16.286 1.00 57.75 120 GLN A N 1
ATOM 884 C CA . GLN A 1 120 ? -22.697 -20.889 15.053 1.00 57.75 120 GLN A CA 1
ATOM 885 C C . GLN A 1 120 ? -23.369 -20.278 13.803 1.00 57.75 120 GLN A C 1
ATOM 887 O O . GLN A 1 120 ? -23.925 -20.978 12.960 1.00 57.75 120 GLN A O 1
ATOM 892 N N . SER A 1 121 ? -23.388 -18.951 13.695 1.00 58.06 121 SER A N 1
ATOM 893 C CA . SER A 1 121 ? -23.887 -18.262 12.508 1.00 58.06 121 SER A CA 1
ATOM 894 C C . SER A 1 121 ? -22.825 -18.309 11.412 1.00 58.06 121 SER A C 1
ATOM 896 O O . SER A 1 121 ? -21.656 -18.037 11.684 1.00 58.06 121 SER A O 1
ATOM 898 N N . GLN A 1 122 ? -23.244 -18.639 10.185 1.00 63.09 122 GLN A N 1
ATOM 899 C CA . GLN A 1 122 ? -22.440 -18.517 8.964 1.00 63.09 122 GLN A CA 1
ATOM 900 C C . GLN A 1 122 ? -21.608 -17.223 9.002 1.00 63.09 122 GLN A C 1
ATOM 902 O O . GLN A 1 122 ? -22.144 -16.161 9.321 1.00 63.09 122 GLN A O 1
ATOM 907 N N . LEU A 1 123 ? -20.303 -17.326 8.724 1.00 68.00 123 LEU A N 1
ATOM 908 C CA . LEU A 1 123 ? -19.358 -16.205 8.757 1.00 68.00 123 LEU A CA 1
ATOM 909 C C . LEU A 1 123 ? -19.720 -15.194 7.662 1.00 68.00 123 LEU A C 1
ATOM 911 O O . LEU A 1 123 ? -19.224 -15.265 6.542 1.00 68.00 123 LEU A O 1
ATOM 915 N N . ALA A 1 124 ? -20.622 -14.268 7.976 1.00 83.19 124 ALA A N 1
ATOM 916 C CA . ALA A 1 124 ? -20.960 -13.168 7.091 1.00 83.19 124 ALA A CA 1
ATOM 917 C C . ALA A 1 124 ? -19.733 -12.264 6.947 1.00 83.19 124 ALA A C 1
ATOM 919 O O . ALA A 1 124 ? -19.311 -11.626 7.909 1.00 83.19 124 ALA A O 1
ATOM 920 N N . THR A 1 125 ? -19.144 -12.218 5.755 1.00 88.62 125 THR A N 1
ATOM 921 C CA . THR A 1 125 ? -18.018 -11.329 5.462 1.00 88.62 125 THR A CA 1
ATOM 922 C C . THR A 1 125 ? -18.427 -9.869 5.612 1.00 88.62 125 THR A C 1
ATOM 924 O O . THR A 1 125 ? -19.536 -9.494 5.229 1.00 88.62 125 THR A O 1
ATOM 927 N N . THR A 1 126 ? -17.527 -9.029 6.121 1.00 90.44 126 THR A N 1
ATOM 928 C CA . THR A 1 126 ? -17.760 -7.586 6.243 1.00 90.44 126 THR A CA 1
ATOM 929 C C . THR A 1 126 ? -16.755 -6.833 5.379 1.00 90.44 126 THR A C 1
ATOM 931 O O . THR A 1 126 ? -15.562 -7.129 5.393 1.00 90.44 126 THR A O 1
ATOM 934 N N . THR A 1 127 ? -17.234 -5.854 4.610 1.00 91.81 127 THR A N 1
ATOM 935 C CA . THR A 1 127 ? -16.356 -4.936 3.879 1.00 91.81 127 THR A CA 1
ATOM 936 C C . THR A 1 127 ? -15.905 -3.824 4.818 1.00 91.81 127 THR A C 1
ATOM 938 O O . THR A 1 127 ? -16.722 -3.058 5.334 1.00 91.81 127 THR A O 1
ATOM 941 N N . TYR A 1 128 ? -14.596 -3.741 5.020 1.00 93.38 128 TYR A N 1
ATOM 942 C CA . TYR A 1 128 ? -13.940 -2.702 5.798 1.00 93.38 128 TYR A CA 1
ATOM 943 C C . TYR A 1 128 ? -13.262 -1.713 4.857 1.00 93.38 128 TYR A C 1
ATOM 945 O O . TYR A 1 128 ? -12.701 -2.107 3.836 1.00 93.38 128 TYR A O 1
ATOM 953 N N . THR A 1 129 ? -13.276 -0.436 5.221 1.00 93.94 129 THR A N 1
ATOM 954 C CA . THR A 1 129 ? -12.489 0.603 4.558 1.00 93.94 129 THR A CA 1
ATOM 955 C C . THR A 1 129 ? -11.312 0.966 5.450 1.00 93.94 129 THR A C 1
ATOM 957 O O . THR A 1 129 ? -11.493 1.389 6.589 1.00 93.94 129 THR A O 1
ATOM 960 N N . PHE A 1 130 ? -10.106 0.810 4.925 1.00 94.25 130 PHE A N 1
ATOM 961 C CA . PHE A 1 130 ? -8.854 1.162 5.573 1.00 94.25 130 PHE A CA 1
ATOM 962 C C . PHE A 1 130 ? -8.406 2.515 5.061 1.00 94.25 130 PHE A C 1
ATOM 964 O O . PHE A 1 130 ? -8.338 2.730 3.852 1.00 94.25 130 PHE A O 1
ATOM 971 N N . VAL A 1 131 ? -8.091 3.420 5.974 1.00 94.06 131 VAL A N 1
ATOM 972 C CA . VAL A 1 131 ? -7.612 4.759 5.656 1.00 94.06 131 VAL A CA 1
ATOM 973 C C . VAL A 1 131 ? -6.286 4.976 6.357 1.00 94.06 131 VAL A C 1
ATOM 975 O O . VAL A 1 131 ? -6.172 4.758 7.561 1.00 94.06 131 VAL A O 1
ATOM 978 N N . ILE A 1 132 ? -5.298 5.453 5.611 1.00 94.25 132 ILE A N 1
ATOM 979 C CA . ILE A 1 132 ? -4.025 5.912 6.162 1.00 94.25 132 ILE A CA 1
ATOM 980 C C . ILE A 1 132 ? -3.918 7.428 6.047 1.00 94.25 132 ILE A C 1
ATOM 982 O O . ILE A 1 132 ? -4.421 8.052 5.105 1.00 94.25 132 ILE A O 1
ATOM 986 N N . THR A 1 133 ? -3.255 8.030 7.024 1.00 91.69 133 THR A N 1
ATOM 987 C CA . THR A 1 133 ? -2.954 9.462 7.038 1.00 91.69 133 THR A CA 1
ATOM 988 C C . THR A 1 133 ? -1.469 9.671 7.313 1.00 91.69 133 THR A C 1
ATOM 990 O O . THR A 1 133 ? -0.685 8.731 7.291 1.00 91.69 133 THR A O 1
ATOM 993 N N . TRP A 1 134 ? -1.057 10.911 7.564 1.00 90.81 134 TRP A N 1
ATOM 994 C CA . TRP A 1 134 ? 0.310 11.215 7.994 1.00 90.81 134 TRP A CA 1
ATOM 995 C C . TRP A 1 134 ? 0.686 10.697 9.395 1.00 90.81 134 TRP A C 1
ATOM 997 O O . TRP A 1 134 ? 1.857 10.717 9.763 1.00 90.81 134 TRP A O 1
ATOM 1007 N N . LEU A 1 135 ? -0.290 10.256 10.192 1.00 91.62 135 LEU A N 1
ATOM 1008 C CA . LEU A 1 135 ? -0.026 9.656 11.496 1.00 91.62 135 LEU A CA 1
ATOM 1009 C C . LEU A 1 135 ? 0.386 8.193 11.311 1.00 91.62 135 LEU A C 1
ATOM 1011 O O . LEU A 1 135 ? -0.105 7.565 10.376 1.00 91.62 135 LEU A O 1
ATOM 1015 N N . PRO A 1 136 ? 1.205 7.616 12.210 1.00 94.94 136 PRO A N 1
ATOM 1016 C CA . PRO A 1 136 ? 1.608 6.208 12.167 1.00 94.94 136 PRO A CA 1
ATOM 1017 C C . PRO A 1 136 ? 0.456 5.270 12.583 1.00 94.94 136 PRO A C 1
ATOM 1019 O O . PRO A 1 136 ? 0.568 4.494 13.528 1.00 94.94 136 PRO A O 1
ATOM 1022 N N . LEU A 1 137 ? -0.695 5.404 11.922 1.00 94.25 137 LEU A N 1
ATOM 1023 C CA . LEU A 1 137 ? -1.967 4.772 12.247 1.00 94.25 137 LEU A CA 1
ATOM 1024 C C . LEU A 1 137 ? -2.700 4.359 10.968 1.00 94.25 137 LEU A C 1
ATOM 1026 O O . LEU A 1 137 ? -2.713 5.092 9.978 1.00 94.25 137 LEU A O 1
ATOM 1030 N N . VAL A 1 138 ? -3.410 3.237 11.039 1.00 94.88 138 VAL A N 1
ATOM 1031 C CA . VAL A 1 138 ? -4.445 2.852 10.076 1.00 94.88 138 VAL A CA 1
ATOM 1032 C C . VAL A 1 138 ? -5.803 2.983 10.749 1.00 94.88 138 VAL A C 1
ATOM 1034 O O . VAL A 1 138 ? -6.042 2.393 11.802 1.00 94.88 138 VAL A O 1
ATOM 1037 N N . PHE A 1 139 ? -6.708 3.735 10.139 1.00 92.38 139 PHE A N 1
ATOM 1038 C CA . PHE A 1 139 ? -8.098 3.833 10.568 1.00 92.38 139 PHE A CA 1
ATOM 1039 C C . PHE A 1 139 ? -8.917 2.781 9.831 1.00 92.38 139 PHE A C 1
ATOM 1041 O O . PHE A 1 139 ? -8.866 2.702 8.605 1.00 92.38 139 PHE A O 1
ATOM 1048 N N . VAL A 1 140 ? -9.688 1.992 10.569 1.00 93.12 140 VAL A N 1
ATOM 1049 C CA . VAL A 1 140 ? -10.561 0.960 10.011 1.00 93.12 140 VAL A CA 1
ATOM 1050 C C . VAL A 1 140 ? -12.001 1.401 10.199 1.00 93.12 140 VAL A C 1
ATOM 1052 O O . VAL A 1 140 ? -12.442 1.649 11.325 1.00 93.12 140 VAL A O 1
ATOM 1055 N N . LEU A 1 141 ? -12.735 1.497 9.097 1.00 90.25 141 LEU A N 1
ATOM 1056 C CA . LEU A 1 141 ? -14.125 1.921 9.074 1.00 90.25 141 LEU A CA 1
ATOM 1057 C C . LEU A 1 141 ? -15.030 0.801 8.565 1.00 90.25 141 LEU A C 1
ATOM 1059 O O . LEU A 1 141 ? -14.673 0.064 7.649 1.00 90.25 141 LEU A O 1
ATOM 1063 N N . VAL A 1 142 ? -16.240 0.731 9.112 1.00 89.94 142 VAL A N 1
ATOM 1064 C CA . VAL A 1 142 ? -17.351 -0.065 8.576 1.00 89.94 142 VAL A CA 1
ATOM 1065 C C . VAL A 1 142 ? -18.510 0.881 8.361 1.00 89.94 142 VAL A C 1
ATOM 1067 O O . VAL A 1 142 ? -18.902 1.581 9.292 1.00 89.94 142 VAL A O 1
ATOM 1070 N N . GLN A 1 143 ? -19.035 0.940 7.134 1.00 87.62 143 GLN A N 1
ATOM 1071 C CA . GLN A 1 143 ? -20.144 1.842 6.795 1.00 87.62 143 GLN A CA 1
ATOM 1072 C C . GLN A 1 143 ? -19.881 3.283 7.287 1.00 87.62 143 GLN A C 1
ATOM 1074 O O . GLN A 1 143 ? -20.733 3.911 7.907 1.00 87.62 143 GLN A O 1
ATOM 1079 N N . GLN A 1 144 ? -18.660 3.787 7.050 1.00 83.12 144 GLN A N 1
ATOM 1080 C CA . GLN A 1 144 ? -18.187 5.124 7.461 1.00 83.12 144 GLN A CA 1
ATOM 1081 C C . GLN A 1 144 ? -18.079 5.374 8.975 1.00 83.12 144 GLN A C 1
ATOM 1083 O O . GLN A 1 144 ? -17.768 6.492 9.389 1.00 83.12 144 GLN A O 1
ATOM 1088 N N . THR A 1 145 ? -18.293 4.355 9.800 1.00 82.25 145 THR A N 1
ATOM 1089 C CA . THR A 1 145 ? -18.084 4.425 11.247 1.00 82.25 145 THR A CA 1
ATOM 1090 C C . THR A 1 145 ? -16.696 3.900 11.571 1.00 82.25 145 THR A C 1
ATOM 1092 O O . THR A 1 145 ? -16.363 2.784 11.174 1.00 82.25 145 THR A O 1
ATOM 1095 N N . LEU A 1 146 ? -15.882 4.682 12.284 1.00 85.62 146 LEU A N 1
ATOM 1096 C CA . LEU A 1 146 ? -14.598 4.216 12.801 1.00 85.62 146 LEU A CA 1
ATOM 1097 C C . LEU A 1 146 ? -14.824 3.077 13.805 1.00 85.62 146 LEU A C 1
ATOM 1099 O O . LEU A 1 146 ? -15.443 3.279 14.847 1.00 85.62 146 LEU A O 1
ATOM 1103 N N . VAL A 1 147 ? -14.298 1.892 13.500 1.00 89.12 147 VAL A N 1
ATOM 1104 C CA . VAL A 1 147 ? -14.420 0.701 14.358 1.00 89.12 147 VAL A CA 1
ATOM 1105 C C . VAL A 1 147 ? -13.103 0.299 15.007 1.00 89.12 147 VAL A C 1
ATOM 1107 O O . VAL A 1 147 ? -13.114 -0.404 16.013 1.00 89.12 147 VAL A O 1
ATOM 1110 N N . MET A 1 148 ? -11.966 0.715 14.444 1.00 89.38 148 MET A N 1
ATOM 1111 C CA . MET A 1 148 ? -10.651 0.388 14.986 1.00 89.38 148 MET A CA 1
ATOM 1112 C C . MET A 1 148 ? -9.582 1.370 14.504 1.00 89.38 148 MET A C 1
ATOM 1114 O O . MET A 1 148 ? -9.688 1.949 13.424 1.00 89.38 148 MET A O 1
ATOM 1118 N N . VAL A 1 149 ? -8.530 1.517 15.307 1.00 90.50 149 VAL A N 1
ATOM 1119 C CA . VAL A 1 149 ? -7.279 2.176 14.930 1.00 90.50 149 VAL A CA 1
ATOM 1120 C C . VAL A 1 149 ? -6.135 1.191 15.159 1.00 90.50 149 VAL A C 1
ATOM 1122 O O . VAL A 1 149 ? -6.018 0.641 16.253 1.00 90.50 149 VAL A O 1
ATOM 1125 N N . ILE A 1 150 ? -5.305 0.970 14.140 1.00 94.00 150 ILE A N 1
ATOM 1126 C CA . ILE A 1 150 ? -4.162 0.052 14.185 1.00 94.00 150 ILE A CA 1
ATOM 1127 C C . ILE A 1 150 ? -2.871 0.883 14.189 1.00 94.00 150 ILE A C 1
ATOM 1129 O O . ILE A 1 150 ? -2.634 1.611 13.223 1.00 94.00 150 ILE A O 1
ATOM 1133 N N . PRO A 1 151 ? -2.045 0.817 15.245 1.00 94.56 151 PRO A N 1
ATOM 1134 C CA . PRO A 1 151 ? -0.776 1.533 15.296 1.00 94.56 151 PRO A CA 1
ATOM 1135 C C . PRO A 1 151 ? 0.294 0.875 14.416 1.00 94.56 151 PRO A C 1
ATOM 1137 O O . PRO A 1 151 ? 0.320 -0.344 14.250 1.00 94.56 151 PRO A O 1
ATOM 1140 N N . LEU A 1 152 ? 1.195 1.697 13.877 1.00 95.88 152 LEU A N 1
ATOM 1141 C CA . LEU A 1 152 ? 2.364 1.299 13.088 1.00 95.88 152 LEU A CA 1
ATOM 1142 C C . LEU A 1 152 ? 3.641 1.891 13.704 1.00 95.88 152 LEU A C 1
ATOM 1144 O O . LEU A 1 152 ? 3.576 2.841 14.484 1.00 95.88 152 LEU A O 1
ATOM 1148 N N . SER A 1 153 ? 4.816 1.363 13.346 1.00 95.62 153 SER A N 1
ATOM 1149 C CA . SER A 1 153 ? 6.100 1.926 13.808 1.00 95.62 153 SER A CA 1
ATOM 1150 C C . SER A 1 153 ? 6.499 3.211 13.082 1.00 95.62 153 SER A C 1
ATOM 1152 O O . SER A 1 153 ? 7.318 3.974 13.591 1.00 95.62 153 SER A O 1
ATOM 1154 N N . ALA A 1 154 ? 5.947 3.437 11.891 1.00 96.50 154 ALA A N 1
ATOM 1155 C CA . ALA A 1 154 ? 6.283 4.542 11.009 1.00 96.50 154 ALA A CA 1
ATOM 1156 C C . ALA A 1 154 ? 5.042 5.063 10.280 1.00 96.50 154 ALA A C 1
ATOM 1158 O O . ALA A 1 154 ? 3.966 4.465 10.325 1.00 96.50 154 ALA A O 1
ATOM 1159 N N . GLN A 1 155 ? 5.194 6.215 9.628 1.00 96.62 155 GLN A N 1
ATOM 1160 C CA . GLN A 1 155 ? 4.118 6.845 8.876 1.00 96.62 155 GLN A CA 1
ATOM 1161 C C . GLN A 1 155 ? 3.764 5.989 7.645 1.00 96.62 155 GLN A C 1
ATOM 1163 O O . GLN A 1 155 ? 4.631 5.788 6.792 1.00 96.62 155 GLN A O 1
ATOM 1168 N N . PRO A 1 156 ? 2.514 5.521 7.507 1.00 97.56 156 PRO A N 1
ATOM 1169 C CA . PRO A 1 156 ? 2.058 4.833 6.313 1.00 97.56 156 PRO A CA 1
ATOM 1170 C C . PRO A 1 156 ? 1.986 5.804 5.131 1.00 97.56 156 PRO A C 1
ATOM 1172 O O . PRO A 1 156 ? 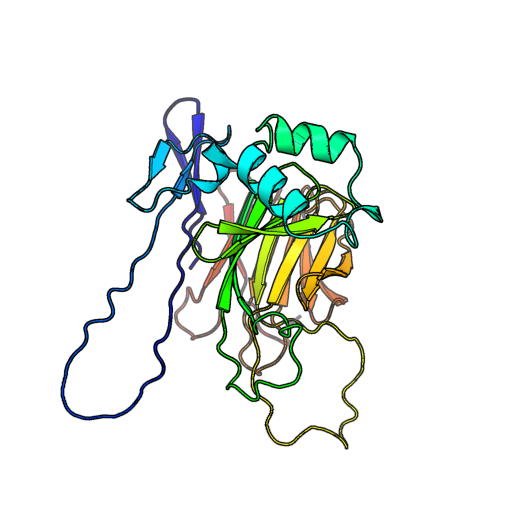1.516 6.937 5.252 1.00 97.56 156 PRO A O 1
ATOM 1175 N N . THR A 1 157 ? 2.439 5.349 3.970 1.00 97.06 157 THR A N 1
ATOM 1176 C CA . THR A 1 157 ? 2.481 6.134 2.729 1.00 97.06 157 THR A CA 1
ATOM 1177 C C . THR A 1 157 ? 1.636 5.517 1.625 1.00 97.06 157 THR A C 1
ATOM 1179 O O . THR A 1 157 ? 1.178 6.231 0.740 1.00 97.06 157 THR A O 1
ATOM 1182 N N . THR A 1 158 ? 1.387 4.208 1.675 1.00 97.62 158 THR A N 1
ATOM 1183 C CA . THR A 1 158 ? 0.658 3.499 0.622 1.00 97.62 158 THR A CA 1
ATOM 1184 C C . THR A 1 158 ? -0.072 2.265 1.161 1.00 97.62 158 THR A C 1
ATOM 1186 O O . THR A 1 158 ? 0.317 1.688 2.179 1.00 97.62 158 THR A O 1
ATOM 1189 N N . LEU A 1 159 ? -1.155 1.876 0.485 1.00 97.88 159 LEU A N 1
ATOM 1190 C CA . LEU A 1 159 ? -1.966 0.693 0.773 1.00 97.88 159 LEU A CA 1
ATOM 1191 C C . LEU A 1 159 ? -2.215 -0.066 -0.527 1.00 97.88 159 LEU A C 1
ATOM 1193 O O . LEU A 1 159 ? -2.474 0.559 -1.554 1.00 97.88 159 LEU A O 1
ATOM 1197 N N . CYS A 1 160 ? -2.257 -1.393 -0.463 1.00 97.12 160 CYS A N 1
ATOM 1198 C CA . CYS A 1 160 ? -2.837 -2.200 -1.532 1.00 97.12 160 CYS A CA 1
ATOM 1199 C C . CYS A 1 160 ? -3.608 -3.395 -0.965 1.00 97.12 160 CYS A C 1
ATOM 1201 O O . CYS A 1 160 ? -3.410 -3.797 0.183 1.00 97.12 160 CYS A O 1
ATOM 1203 N N . THR A 1 161 ? -4.516 -3.931 -1.773 1.00 96.12 161 THR A N 1
ATOM 1204 C CA . THR A 1 161 ? -5.242 -5.175 -1.504 1.00 96.12 161 THR A CA 1
ATOM 1205 C C . THR A 1 161 ? -4.763 -6.271 -2.433 1.00 96.12 161 THR A C 1
ATOM 1207 O O . THR A 1 161 ? -4.348 -5.989 -3.555 1.00 96.12 161 THR A O 1
ATOM 1210 N N . GLY A 1 162 ? -4.808 -7.509 -1.955 1.00 95.19 162 GLY A N 1
ATOM 1211 C CA . GLY A 1 162 ? -4.466 -8.684 -2.745 1.00 95.19 162 GLY A CA 1
ATOM 1212 C C . GLY A 1 162 ? -4.418 -9.957 -1.909 1.00 95.19 162 GLY A C 1
ATOM 1213 O O . GLY A 1 162 ? -4.721 -9.966 -0.710 1.00 95.19 162 GLY A O 1
ATOM 1214 N N . ARG A 1 163 ? -4.020 -11.051 -2.547 1.00 93.62 163 ARG A N 1
ATOM 1215 C CA . ARG A 1 163 ? -3.888 -12.375 -1.935 1.00 93.62 163 ARG A CA 1
ATOM 1216 C C . ARG A 1 163 ? -2.499 -12.522 -1.326 1.00 93.62 163 ARG A C 1
ATOM 1218 O O . ARG A 1 163 ? -1.519 -12.762 -2.027 1.00 93.62 163 ARG A O 1
ATOM 1225 N N . PHE A 1 164 ? -2.411 -12.398 -0.004 1.00 93.44 164 PHE A N 1
ATOM 1226 C CA . PHE A 1 164 ? -1.151 -12.461 0.742 1.00 93.44 164 PHE A CA 1
ATOM 1227 C C . PHE A 1 164 ? -1.259 -13.455 1.902 1.00 93.44 164 PHE A C 1
ATOM 1229 O O . PHE A 1 164 ? -2.310 -13.568 2.526 1.00 93.44 164 PHE A O 1
ATOM 1236 N N . VAL A 1 165 ? -0.169 -14.151 2.245 1.00 91.38 165 VAL A N 1
ATOM 1237 C CA . VAL A 1 165 ? -0.147 -15.086 3.391 1.00 91.38 165 VAL A CA 1
ATOM 1238 C C . VAL A 1 165 ? 0.572 -14.496 4.604 1.00 91.38 165 VAL A C 1
ATOM 1240 O O . VAL A 1 165 ? 1.673 -13.938 4.493 1.00 91.38 165 VAL A O 1
ATOM 1243 N N . SER A 1 166 ? -0.024 -14.674 5.792 1.00 87.31 166 SER A N 1
ATOM 1244 C CA . SER A 1 166 ? 0.520 -14.182 7.069 1.00 87.31 166 SER A CA 1
ATOM 1245 C C . SER A 1 166 ? 1.542 -15.097 7.740 1.00 87.31 166 SER A C 1
ATOM 1247 O O . SER A 1 166 ? 2.348 -14.590 8.528 1.00 87.31 166 SER A O 1
ATOM 1249 N N . SER A 1 167 ? 1.594 -16.393 7.455 1.00 81.44 167 SER A N 1
ATOM 1250 C CA . SER A 1 167 ? 2.581 -17.294 8.058 1.00 81.44 167 SER A CA 1
ATOM 1251 C C . SER A 1 167 ? 3.574 -17.799 7.011 1.00 81.44 167 SER A C 1
ATOM 1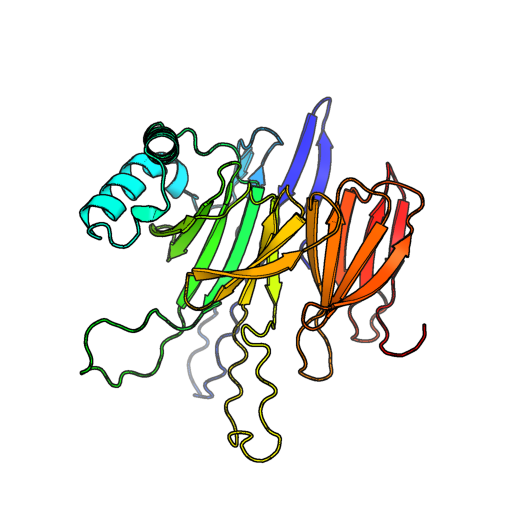253 O O . SER A 1 167 ? 3.212 -18.093 5.880 1.00 81.44 167 SER A O 1
ATOM 1255 N N . HIS A 1 168 ? 4.844 -17.913 7.410 1.00 60.50 168 HIS A N 1
ATOM 1256 C CA . HIS A 1 168 ? 5.856 -18.667 6.661 1.00 60.50 168 HIS A CA 1
ATOM 1257 C C . HIS A 1 168 ? 5.669 -20.175 6.790 1.00 60.50 168 HIS A C 1
ATOM 1259 O O . HIS A 1 168 ? 6.488 -20.908 6.249 1.00 60.50 168 HIS A O 1
ATOM 1265 N N . GLN A 1 169 ? 4.683 -20.638 7.569 1.00 57.38 169 GLN A N 1
ATOM 1266 C CA . GLN A 1 169 ? 4.528 -22.058 7.828 1.00 57.38 169 GLN A CA 1
ATOM 1267 C C . GLN A 1 169 ? 4.264 -22.733 6.485 1.00 57.38 169 GLN A C 1
ATOM 1269 O O . GLN A 1 169 ? 3.193 -22.517 5.915 1.00 57.38 169 GLN A O 1
ATOM 1274 N N . PRO A 1 170 ? 5.234 -23.505 5.958 1.00 56.22 170 PRO A N 1
ATOM 1275 C CA . PRO A 1 170 ? 4.991 -24.295 4.775 1.00 56.22 170 PRO A CA 1
ATOM 1276 C C . PRO A 1 170 ? 3.862 -25.223 5.185 1.00 56.22 170 PRO A C 1
ATOM 1278 O O . PRO A 1 170 ? 4.017 -25.991 6.138 1.00 56.22 170 PRO A O 1
ATOM 1281 N N . ILE A 1 171 ? 2.704 -25.089 4.545 1.00 57.16 171 ILE A N 1
ATOM 1282 C CA . ILE A 1 171 ? 1.628 -26.051 4.739 1.00 57.16 171 ILE A CA 1
ATOM 1283 C C . ILE A 1 171 ? 2.249 -27.379 4.324 1.00 57.16 171 ILE A C 1
ATOM 1285 O O . ILE A 1 171 ? 2.644 -27.546 3.168 1.00 57.16 171 ILE A O 1
ATOM 1289 N N . ALA A 1 172 ? 2.462 -28.273 5.290 1.00 65.06 172 ALA A N 1
ATOM 1290 C CA . ALA A 1 172 ? 3.066 -29.557 5.001 1.00 65.06 172 ALA A CA 1
ATOM 1291 C C . ALA A 1 172 ? 2.206 -30.223 3.915 1.00 65.06 172 ALA A C 1
ATOM 1293 O O . ALA A 1 172 ? 0.985 -30.296 4.080 1.00 65.06 172 ALA A O 1
ATOM 1294 N N . PRO A 1 173 ? 2.795 -30.703 2.805 1.00 63.09 173 PRO A N 1
ATOM 1295 C CA . PRO A 1 173 ? 2.025 -31.199 1.665 1.00 63.09 173 PRO A CA 1
ATOM 1296 C C . PRO A 1 173 ? 1.104 -32.384 2.008 1.00 63.09 173 PRO A C 1
ATOM 1298 O O . PRO A 1 173 ? 0.220 -32.707 1.222 1.00 63.09 173 PRO A O 1
ATOM 1301 N N . SER A 1 174 ? 1.269 -33.020 3.176 1.00 63.66 174 SER A N 1
ATOM 1302 C CA . SER A 1 174 ? 0.418 -34.119 3.647 1.00 63.66 174 SER A CA 1
ATOM 1303 C C . SER A 1 174 ? -0.809 -33.699 4.466 1.00 63.66 174 SER A C 1
ATOM 1305 O O . SER A 1 174 ? -1.634 -34.557 4.757 1.00 63.66 174 SER A O 1
ATOM 1307 N N . GLU A 1 175 ? -0.939 -32.429 4.855 1.00 54.62 175 GLU A N 1
ATOM 1308 C CA . GLU A 1 175 ? -2.088 -31.914 5.623 1.00 54.62 175 GLU A CA 1
ATOM 1309 C C . GLU A 1 175 ? -2.827 -30.801 4.877 1.00 54.62 175 GLU A C 1
ATOM 1311 O O . GLU A 1 175 ? -3.507 -29.994 5.503 1.00 54.62 175 GLU A O 1
ATOM 1316 N N . ALA A 1 176 ? -2.707 -30.738 3.545 1.00 53.75 176 ALA A N 1
ATOM 1317 C CA . ALA A 1 176 ? -3.498 -29.820 2.733 1.00 53.75 176 ALA A CA 1
ATOM 1318 C C . ALA A 1 176 ? -4.989 -30.069 3.032 1.00 53.75 176 ALA A C 1
ATOM 1320 O O . ALA A 1 176 ? -5.514 -31.119 2.642 1.00 53.75 176 ALA A O 1
ATOM 1321 N N . PRO A 1 177 ? -5.681 -29.164 3.753 1.00 53.19 177 PRO A N 1
ATOM 1322 C CA . PRO A 1 177 ? -7.084 -29.355 4.056 1.00 53.19 177 PRO A CA 1
ATOM 1323 C C . PRO A 1 177 ? -7.809 -29.388 2.718 1.00 53.19 177 PRO A C 1
ATOM 1325 O O . PRO A 1 177 ? -7.724 -28.437 1.939 1.00 53.19 177 PRO A O 1
ATOM 1328 N N . ALA A 1 178 ? -8.478 -30.502 2.426 1.00 54.34 178 ALA A N 1
ATOM 1329 C CA . ALA A 1 178 ? -9.329 -30.606 1.257 1.00 54.34 178 ALA A CA 1
ATOM 1330 C C . ALA A 1 178 ? -10.346 -29.452 1.313 1.00 54.34 178 ALA A C 1
ATOM 1332 O O . ALA A 1 178 ? -11.219 -29.430 2.175 1.00 54.34 178 ALA A O 1
ATOM 1333 N N . HIS A 1 179 ? -10.187 -28.480 0.415 1.00 49.81 179 HIS A N 1
ATOM 1334 C CA . HIS A 1 179 ? -11.081 -27.341 0.216 1.00 49.81 179 HIS A CA 1
ATOM 1335 C C . HIS A 1 179 ? -11.290 -26.395 1.412 1.00 49.81 179 HIS A C 1
ATOM 1337 O O . HIS A 1 179 ? -12.384 -26.326 1.968 1.00 49.81 179 HIS A O 1
ATOM 1343 N N . GLN A 1 180 ? -10.332 -25.508 1.689 1.00 49.03 180 GLN A N 1
ATOM 1344 C CA . GLN A 1 180 ? -10.724 -24.174 2.175 1.00 49.03 180 GLN A CA 1
ATOM 1345 C C . GLN A 1 180 ? -10.253 -23.072 1.225 1.00 49.03 180 GLN A C 1
ATOM 1347 O O . GLN A 1 180 ? -9.306 -22.348 1.527 1.00 49.03 180 GLN A O 1
ATOM 1352 N N . PRO A 1 181 ? -10.915 -22.926 0.060 1.00 55.16 181 PRO A N 1
ATOM 1353 C CA . PRO A 1 181 ? -10.718 -21.787 -0.810 1.00 55.16 181 PRO A CA 1
ATOM 1354 C C . PRO A 1 181 ? -11.573 -20.648 -0.262 1.00 55.16 181 PRO A C 1
ATOM 1356 O O . PRO A 1 181 ? -12.686 -20.405 -0.720 1.00 55.16 181 PRO A O 1
ATOM 1359 N N . VAL A 1 182 ? -11.071 -19.954 0.751 1.00 54.91 182 VAL A N 1
ATOM 1360 C CA . VAL A 1 182 ? -11.529 -18.584 0.967 1.00 54.91 182 VAL A CA 1
ATOM 1361 C C . VAL A 1 182 ? -10.299 -17.704 1.071 1.00 54.91 182 VAL A C 1
ATOM 1363 O O . VAL A 1 182 ? -9.799 -17.389 2.146 1.00 54.91 182 VAL A O 1
ATOM 1366 N N . SER A 1 183 ? -9.757 -17.406 -0.110 1.00 65.62 183 SER A N 1
ATOM 1367 C CA . SER A 1 183 ? -8.721 -16.401 -0.296 1.00 65.62 183 SER A CA 1
ATOM 1368 C C . SER A 1 183 ? -9.392 -15.043 -0.131 1.00 65.62 183 SER A C 1
ATOM 1370 O O . SER A 1 183 ? -10.014 -14.528 -1.056 1.00 65.62 183 SER A O 1
ATOM 1372 N N . TYR A 1 184 ? -9.401 -14.535 1.096 1.00 78.81 184 TYR A N 1
ATOM 1373 C CA . TYR A 1 184 ? -9.853 -13.175 1.353 1.00 78.81 184 TYR A CA 1
ATOM 1374 C C . TYR A 1 184 ? -8.781 -12.195 0.889 1.00 78.81 184 TYR A C 1
ATOM 1376 O O . TYR A 1 184 ? -7.582 -12.459 1.038 1.00 78.81 184 TYR A O 1
ATOM 1384 N N . ASP A 1 185 ? -9.219 -11.044 0.387 1.00 86.69 185 ASP A N 1
ATOM 1385 C CA . ASP A 1 185 ? -8.311 -9.935 0.143 1.00 86.69 185 ASP A CA 1
ATOM 1386 C C . ASP A 1 185 ? -7.713 -9.496 1.473 1.00 86.69 185 ASP A C 1
ATOM 1388 O O . ASP A 1 185 ? -8.412 -9.124 2.422 1.00 86.69 185 ASP A O 1
ATOM 1392 N N . ASN A 1 186 ? -6.394 -9.537 1.531 1.00 93.75 186 ASN A N 1
ATOM 1393 C CA . ASN A 1 186 ? -5.633 -8.978 2.622 1.00 93.75 186 ASN A CA 1
ATOM 1394 C C . ASN A 1 186 ? -5.184 -7.570 2.244 1.00 93.75 186 ASN A C 1
ATOM 1396 O O . ASN A 1 186 ? -5.110 -7.213 1.067 1.00 93.75 186 ASN A O 1
ATOM 1400 N N . VAL A 1 187 ? -4.858 -6.768 3.252 1.00 96.75 187 VAL A N 1
ATOM 1401 C CA . VAL A 1 187 ? -4.373 -5.402 3.053 1.00 96.75 187 VAL A CA 1
ATOM 1402 C C . VAL A 1 187 ? -2.912 -5.330 3.452 1.00 96.75 187 VAL A C 1
ATOM 1404 O O . VAL A 1 187 ? -2.549 -5.729 4.560 1.00 96.75 187 VAL A O 1
ATOM 1407 N N . LEU A 1 188 ? -2.087 -4.780 2.568 1.00 97.81 188 LEU A N 1
ATOM 1408 C CA . LEU A 1 188 ? -0.727 -4.382 2.897 1.00 97.81 188 LEU A CA 1
ATOM 1409 C C . LEU A 1 188 ? -0.655 -2.884 3.135 1.00 97.81 188 LEU A C 1
ATOM 1411 O O . LEU A 1 188 ? -1.317 -2.100 2.455 1.00 97.81 188 LEU A O 1
ATOM 1415 N N . VAL A 1 189 ? 0.209 -2.500 4.067 1.00 98.38 189 VAL A N 1
ATOM 1416 C CA . VAL A 1 189 ? 0.528 -1.110 4.382 1.00 98.38 189 VAL A CA 1
ATOM 1417 C C . VAL A 1 189 ? 2.020 -0.900 4.213 1.00 98.38 189 VAL A C 1
ATOM 1419 O O . VAL A 1 189 ? 2.807 -1.544 4.900 1.00 98.38 189 VAL A O 1
ATOM 1422 N N . GLY A 1 190 ? 2.401 -0.011 3.301 1.00 98.31 190 GLY A N 1
ATOM 1423 C CA . GLY A 1 190 ? 3.782 0.423 3.123 1.00 98.31 190 GLY A CA 1
ATOM 1424 C C . GLY A 1 190 ? 4.043 1.719 3.882 1.00 98.31 190 GLY A C 1
ATOM 1425 O O . GLY A 1 190 ? 3.212 2.629 3.850 1.00 98.31 190 GLY A O 1
ATOM 1426 N N . CYS A 1 191 ? 5.187 1.801 4.556 1.00 98.31 191 CYS A N 1
ATOM 1427 C CA . CYS A 1 191 ? 5.567 2.930 5.400 1.00 98.31 191 CYS A CA 1
ATOM 1428 C C . CYS A 1 191 ? 6.758 3.727 4.849 1.00 98.31 191 CYS A C 1
ATOM 1430 O O . CYS A 1 191 ? 7.559 3.255 4.036 1.00 98.31 191 CYS A O 1
ATOM 1432 N N . SER A 1 192 ? 6.913 4.949 5.358 1.00 97.31 192 SER A N 1
ATOM 1433 C CA . SER A 1 192 ? 7.986 5.880 5.000 1.00 97.31 192 SER A CA 1
ATOM 1434 C C . SER A 1 192 ? 9.385 5.428 5.427 1.00 97.31 192 SER A C 1
ATOM 1436 O O . SER A 1 192 ? 10.368 5.964 4.928 1.00 97.31 192 SER A O 1
ATOM 1438 N N . ASP A 1 193 ? 9.506 4.440 6.310 1.00 97.50 193 ASP A N 1
ATOM 1439 C CA . ASP A 1 193 ? 10.779 3.809 6.683 1.00 97.50 193 ASP A CA 1
ATOM 1440 C C . ASP A 1 193 ? 11.107 2.570 5.828 1.00 97.50 193 ASP A C 1
ATOM 1442 O O . ASP A 1 193 ? 12.131 1.924 6.041 1.00 97.50 193 ASP A O 1
ATOM 1446 N N . GLY A 1 194 ? 10.248 2.235 4.859 1.00 97.69 194 GLY A N 1
ATOM 1447 C CA . GLY A 1 194 ? 10.382 1.055 4.008 1.00 97.69 194 GLY A CA 1
ATOM 1448 C C . GLY A 1 194 ? 9.786 -0.222 4.596 1.00 97.69 194 GLY A C 1
ATOM 1449 O O . GLY A 1 194 ? 9.785 -1.249 3.919 1.00 97.69 194 GLY A O 1
ATOM 1450 N N . SER A 1 195 ? 9.262 -0.198 5.823 1.00 98.25 195 SER A N 1
ATOM 1451 C CA . SER A 1 195 ? 8.552 -1.350 6.381 1.00 98.25 195 SER A CA 1
ATOM 1452 C C . SER A 1 195 ? 7.227 -1.597 5.653 1.00 98.25 195 SER A C 1
ATOM 1454 O O . SER A 1 195 ? 6.527 -0.663 5.254 1.00 98.25 195 SER A O 1
ATOM 1456 N N . VAL A 1 196 ? 6.889 -2.875 5.471 1.00 98.25 196 VAL A N 1
ATOM 1457 C CA . VAL A 1 196 ? 5.601 -3.317 4.933 1.00 98.25 196 VAL A CA 1
ATOM 1458 C C . VAL A 1 196 ? 4.920 -4.221 5.944 1.00 98.25 196 VAL A C 1
ATOM 1460 O O . VAL A 1 196 ? 5.494 -5.212 6.404 1.00 98.25 196 VAL A O 1
ATOM 1463 N N . TYR A 1 197 ? 3.678 -3.885 6.270 1.00 98.06 197 TYR A N 1
ATOM 1464 C CA . TYR A 1 197 ? 2.828 -4.626 7.190 1.00 98.06 197 TYR A CA 1
ATOM 1465 C C . TYR A 1 197 ? 1.703 -5.326 6.447 1.00 98.06 197 TYR A C 1
ATOM 1467 O O . TYR A 1 197 ? 1.085 -4.741 5.565 1.00 98.06 197 TYR A O 1
ATOM 1475 N N . LEU A 1 198 ? 1.391 -6.545 6.867 1.00 97.00 198 LEU A N 1
ATOM 1476 C CA . LEU A 1 198 ? 0.164 -7.245 6.521 1.00 97.00 198 LEU A CA 1
ATOM 1477 C C . LEU A 1 198 ? -0.867 -7.016 7.624 1.00 97.00 198 LEU A C 1
ATOM 1479 O O . LEU A 1 198 ? -0.589 -7.283 8.795 1.00 97.00 198 LEU A O 1
ATOM 1483 N N . LEU A 1 199 ? -2.049 -6.531 7.252 1.00 95.56 199 LEU A N 1
ATOM 1484 C CA . LEU A 1 199 ? -3.186 -6.433 8.159 1.00 95.56 199 LEU A CA 1
ATOM 1485 C C . LEU A 1 199 ? -3.897 -7.784 8.200 1.00 95.56 199 LEU A C 1
ATOM 1487 O O . LEU A 1 199 ? -4.750 -8.075 7.367 1.00 95.56 199 LEU A O 1
ATOM 1491 N N . ASP A 1 200 ? -3.535 -8.602 9.182 1.00 91.19 200 ASP A N 1
ATOM 1492 C CA . ASP A 1 200 ? -4.151 -9.904 9.427 1.00 91.19 200 ASP A CA 1
ATOM 1493 C C . ASP A 1 200 ? -4.889 -9.868 10.762 1.00 91.19 200 ASP A C 1
ATOM 1495 O O . ASP A 1 200 ? -4.326 -9.482 11.791 1.00 91.19 200 ASP A O 1
ATOM 1499 N N . SER A 1 201 ? -6.156 -10.288 10.744 1.00 88.25 201 SER A N 1
ATOM 1500 C CA . SER A 1 201 ? -7.003 -10.356 11.937 1.00 88.25 201 SER A CA 1
ATOM 1501 C C . SER A 1 201 ? -7.079 -9.006 12.664 1.00 88.25 201 SER A C 1
ATOM 1503 O O . SER A 1 201 ? -7.069 -8.939 13.891 1.00 88.25 201 SER A O 1
ATOM 1505 N N . MET A 1 202 ? -7.129 -7.922 11.879 1.00 89.81 202 MET A N 1
ATOM 1506 C CA . MET A 1 202 ? -7.129 -6.529 12.342 1.00 89.81 202 MET A CA 1
ATOM 1507 C C . MET A 1 202 ? -5.903 -6.122 13.177 1.00 89.81 202 MET A C 1
ATOM 1509 O O . MET A 1 202 ? -5.962 -5.188 13.972 1.00 89.81 202 MET A O 1
ATOM 1513 N N . ALA A 1 203 ? -4.771 -6.794 12.976 1.00 92.44 203 ALA A N 1
ATOM 1514 C CA . ALA A 1 203 ? -3.486 -6.415 13.540 1.00 92.44 203 ALA A CA 1
ATOM 1515 C C . ALA A 1 203 ? -2.461 -6.199 12.423 1.00 92.44 203 ALA A C 1
ATOM 1517 O O . ALA A 1 203 ? -2.423 -6.947 11.447 1.00 92.44 203 ALA A O 1
ATOM 1518 N N . ALA A 1 204 ? -1.599 -5.194 12.581 1.00 95.62 204 ALA A N 1
ATOM 1519 C CA . ALA A 1 204 ? -0.468 -4.990 11.686 1.00 95.62 204 ALA A CA 1
ATOM 1520 C C . ALA A 1 204 ? 0.668 -5.950 12.058 1.00 95.62 204 ALA A C 1
ATOM 1522 O O . ALA A 1 204 ? 1.252 -5.857 13.138 1.00 95.62 204 ALA A O 1
ATOM 1523 N N . LYS A 1 205 ? 0.999 -6.873 11.154 1.00 95.44 205 LYS A N 1
ATOM 1524 C CA . LYS A 1 205 ? 2.116 -7.812 11.306 1.00 95.44 205 LYS A CA 1
ATOM 1525 C C . LYS A 1 205 ? 3.219 -7.455 10.311 1.00 95.44 205 LYS A C 1
ATOM 1527 O O . LYS A 1 205 ? 2.906 -7.303 9.131 1.00 95.44 205 LYS A O 1
ATOM 1532 N N . PRO A 1 206 ? 4.491 -7.329 10.732 1.00 96.81 206 PRO A N 1
ATOM 1533 C CA . PRO A 1 206 ? 5.592 -7.130 9.793 1.00 96.81 206 PRO A CA 1
ATOM 1534 C C . PRO A 1 206 ? 5.592 -8.222 8.717 1.00 96.81 206 PRO A C 1
ATOM 1536 O O . PRO A 1 206 ? 5.470 -9.406 9.042 1.00 96.81 206 PRO A O 1
ATOM 1539 N N . TRP A 1 207 ? 5.717 -7.830 7.450 1.00 96.38 207 TRP A N 1
ATOM 1540 C CA . TRP A 1 207 ? 5.681 -8.751 6.314 1.00 96.38 207 TRP A CA 1
ATOM 1541 C C . TRP A 1 207 ? 7.027 -8.806 5.592 1.00 96.38 207 TRP A C 1
ATOM 1543 O O . TRP A 1 207 ? 7.642 -9.870 5.544 1.00 96.38 207 TRP A O 1
ATOM 1553 N N . PHE A 1 208 ? 7.525 -7.663 5.114 1.00 97.25 208 PHE A N 1
ATOM 1554 C CA . PHE A 1 208 ? 8.894 -7.495 4.615 1.00 97.25 208 PHE A CA 1
ATOM 1555 C C . PHE A 1 208 ? 9.355 -6.037 4.772 1.00 97.25 208 PHE A C 1
ATOM 1557 O O . PHE A 1 208 ? 8.604 -5.183 5.244 1.00 97.25 208 PHE A O 1
ATOM 1564 N N . SER A 1 209 ? 10.596 -5.751 4.375 1.00 97.56 209 SER A N 1
ATOM 1565 C CA . SER A 1 209 ? 11.134 -4.390 4.324 1.00 97.56 209 SER A CA 1
ATOM 1566 C C . SER A 1 209 ? 11.775 -4.096 2.970 1.00 97.56 209 SER A C 1
ATOM 1568 O O . SER A 1 209 ? 12.541 -4.904 2.437 1.00 97.56 209 SER A O 1
ATOM 1570 N N . CYS A 1 210 ? 11.477 -2.917 2.437 1.00 96.75 210 CYS A N 1
ATOM 1571 C CA . CYS A 1 210 ? 12.193 -2.309 1.328 1.00 96.75 210 CYS A CA 1
ATOM 1572 C C . CYS A 1 210 ? 13.447 -1.584 1.832 1.00 96.75 210 CYS A C 1
ATOM 1574 O O . CYS A 1 210 ? 13.442 -1.034 2.933 1.00 96.75 210 CYS A O 1
ATOM 1576 N N . PRO A 1 211 ? 14.515 -1.498 1.020 1.00 96.88 211 PRO A N 1
ATOM 1577 C CA . PRO A 1 211 ? 15.733 -0.777 1.395 1.00 96.88 211 PRO A CA 1
ATOM 1578 C C . PRO A 1 211 ? 15.597 0.762 1.360 1.00 96.88 211 PRO A C 1
ATOM 1580 O O . PRO A 1 211 ? 16.604 1.467 1.341 1.00 96.88 211 PRO A O 1
ATOM 1583 N N . TYR A 1 212 ? 14.379 1.302 1.278 1.00 95.94 212 TYR A N 1
ATOM 1584 C CA . TYR A 1 212 ? 14.094 2.728 1.101 1.00 95.94 212 TYR A CA 1
ATOM 1585 C C . TYR A 1 212 ? 12.651 3.058 1.496 1.00 95.94 212 TYR A C 1
ATOM 1587 O O . TYR A 1 212 ? 11.789 2.182 1.545 1.00 95.94 212 TYR A O 1
ATOM 1595 N N . ALA A 1 213 ? 12.396 4.350 1.704 1.00 96.56 213 ALA A N 1
ATOM 1596 C CA . ALA A 1 213 ? 11.076 4.905 1.972 1.00 96.56 213 ALA A CA 1
ATOM 1597 C C . ALA A 1 213 ? 10.090 4.616 0.833 1.00 96.56 213 ALA A C 1
ATOM 1599 O O . ALA A 1 213 ? 10.317 5.048 -0.303 1.00 96.56 213 ALA A O 1
ATOM 1600 N N . LEU A 1 214 ? 8.991 3.925 1.138 1.00 97.19 214 LEU A N 1
ATOM 1601 C CA . LEU A 1 214 ? 7.961 3.613 0.152 1.00 97.19 214 LEU A CA 1
ATOM 1602 C C . LEU A 1 214 ? 7.145 4.853 -0.189 1.00 97.19 214 LEU A C 1
ATOM 1604 O O . LEU A 1 214 ? 6.706 5.583 0.700 1.00 97.19 214 LEU A O 1
ATOM 1608 N N . THR A 1 215 ? 6.898 5.057 -1.477 1.00 96.62 215 THR A N 1
ATOM 1609 C CA . THR A 1 215 ? 5.935 6.051 -1.967 1.00 96.62 215 THR A CA 1
ATOM 1610 C C . THR A 1 215 ? 4.710 5.371 -2.547 1.00 96.62 215 THR A C 1
ATOM 1612 O O . THR A 1 215 ? 3.607 5.884 -2.376 1.00 96.62 215 THR A O 1
ATOM 1615 N N . GLN A 1 216 ? 4.878 4.213 -3.193 1.00 97.12 216 GLN A N 1
ATOM 1616 C CA . GLN A 1 216 ? 3.774 3.454 -3.764 1.00 97.12 216 GLN A CA 1
ATOM 1617 C C . GLN A 1 216 ? 3.992 1.949 -3.691 1.00 97.12 216 GLN A C 1
ATOM 1619 O O . GLN A 1 216 ? 5.119 1.444 -3.682 1.00 97.12 216 GLN A O 1
ATOM 1624 N N . MET A 1 217 ? 2.870 1.242 -3.651 1.00 97.81 217 MET A N 1
ATOM 1625 C CA . MET A 1 217 ? 2.808 -0.202 -3.633 1.00 97.81 217 MET A CA 1
ATOM 1626 C C . MET A 1 217 ? 1.551 -0.653 -4.369 1.00 97.81 217 MET A C 1
ATOM 1628 O O . MET A 1 217 ? 0.469 -0.119 -4.134 1.00 97.81 217 MET A O 1
ATOM 1632 N N . VAL A 1 218 ? 1.687 -1.643 -5.246 1.00 97.81 218 VAL A N 1
ATOM 1633 C CA . VAL A 1 218 ? 0.554 -2.239 -5.960 1.00 97.81 218 VAL A CA 1
ATOM 1634 C C . VAL A 1 218 ? 0.669 -3.757 -5.948 1.00 97.81 218 VAL A C 1
ATOM 1636 O O . VAL A 1 218 ? 1.772 -4.306 -5.976 1.00 97.81 218 VAL A O 1
ATOM 1639 N N . ALA A 1 219 ? -0.477 -4.426 -5.864 1.00 97.12 219 ALA A N 1
ATOM 1640 C CA . ALA A 1 219 ? -0.571 -5.868 -6.017 1.00 97.12 219 ALA A CA 1
ATOM 1641 C C . ALA A 1 219 ? -0.781 -6.213 -7.494 1.00 97.12 219 ALA A C 1
ATOM 1643 O O . ALA A 1 219 ? -1.584 -5.569 -8.172 1.00 97.12 219 ALA A O 1
ATOM 1644 N N . VAL A 1 220 ? -0.075 -7.227 -7.982 1.00 96.19 220 VAL A N 1
ATOM 1645 C CA . VAL A 1 220 ? -0.248 -7.765 -9.332 1.00 96.19 220 VAL A CA 1
ATOM 1646 C C . VAL A 1 220 ? -0.808 -9.182 -9.202 1.00 96.19 220 VAL A C 1
ATOM 1648 O O . VAL A 1 220 ? -0.095 -10.060 -8.701 1.00 96.19 220 VAL A O 1
ATOM 1651 N N . PRO A 1 221 ? -2.064 -9.413 -9.630 1.00 93.25 221 PRO A N 1
ATOM 1652 C CA . PRO A 1 221 ? -2.672 -10.733 -9.601 1.00 93.25 221 PRO A CA 1
ATOM 1653 C C . PRO A 1 221 ? -1.888 -11.749 -10.426 1.00 93.25 221 PRO A C 1
ATOM 1655 O O . PRO A 1 221 ? -1.267 -11.405 -11.431 1.00 93.25 221 PRO A O 1
ATOM 1658 N N . ARG A 1 222 ? -1.966 -13.012 -10.014 1.00 90.88 222 ARG A N 1
ATOM 1659 C CA . ARG A 1 222 ? -1.399 -14.142 -10.752 1.00 90.88 222 ARG A CA 1
ATOM 1660 C C . ARG A 1 222 ? -2.448 -15.177 -11.118 1.00 90.88 222 ARG A C 1
ATOM 1662 O O . ARG A 1 222 ? -3.380 -15.422 -10.347 1.00 90.88 222 ARG A O 1
ATOM 1669 N N . ASP A 1 223 ? -2.215 -15.830 -12.249 1.00 87.12 223 ASP A N 1
ATOM 1670 C CA . ASP A 1 223 ? -3.108 -16.841 -12.822 1.00 87.12 223 ASP A CA 1
ATOM 1671 C C . ASP A 1 223 ? -3.060 -18.193 -12.092 1.00 87.12 223 ASP A C 1
ATOM 1673 O O . ASP A 1 223 ? -3.966 -19.006 -12.239 1.00 87.12 223 ASP A O 1
ATOM 1677 N N . ASP A 1 224 ? -2.006 -18.476 -11.323 1.00 84.62 224 ASP A N 1
ATOM 1678 C CA . ASP A 1 224 ? -1.730 -19.796 -10.739 1.00 84.62 224 ASP A CA 1
ATOM 1679 C C . ASP A 1 224 ? -2.303 -19.997 -9.329 1.00 84.62 224 ASP A C 1
ATOM 1681 O O . ASP A 1 224 ? -1.827 -20.850 -8.581 1.00 84.62 224 ASP A O 1
ATOM 1685 N N . ASP A 1 225 ? -3.311 -19.202 -8.957 1.00 74.38 225 ASP A N 1
ATOM 1686 C CA . ASP A 1 225 ? -3.928 -19.182 -7.623 1.00 74.38 225 ASP A CA 1
ATOM 1687 C C . ASP A 1 225 ? -2.946 -18.968 -6.453 1.00 74.38 225 ASP A C 1
ATOM 1689 O O . ASP A 1 225 ? -3.308 -19.135 -5.284 1.00 74.38 225 ASP A O 1
ATOM 1693 N N . SER A 1 226 ? -1.707 -18.554 -6.741 1.00 85.12 226 SER A N 1
ATOM 1694 C CA . SER A 1 226 ? -0.718 -18.224 -5.722 1.00 85.12 226 SER A CA 1
ATOM 1695 C C . SER A 1 226 ? -0.994 -16.858 -5.088 1.00 85.12 226 SER A C 1
ATOM 1697 O O . SER A 1 226 ? -1.942 -16.148 -5.435 1.00 85.12 226 SER A O 1
ATOM 1699 N N . THR A 1 227 ? -0.126 -16.462 -4.158 1.00 91.75 227 THR A N 1
ATOM 1700 C CA . THR A 1 227 ? -0.087 -15.078 -3.684 1.00 91.75 227 THR A CA 1
ATOM 1701 C C . THR A 1 227 ? 0.218 -14.121 -4.820 1.00 91.75 227 THR A C 1
ATOM 1703 O O . THR A 1 227 ? 0.959 -14.450 -5.748 1.00 91.75 227 THR A O 1
ATOM 1706 N N . ASP A 1 228 ? -0.338 -12.922 -4.728 1.00 95.06 228 ASP A N 1
ATOM 1707 C CA . ASP A 1 228 ? -0.091 -11.875 -5.706 1.00 95.06 228 ASP A CA 1
ATOM 1708 C C . ASP A 1 228 ? 1.346 -11.345 -5.562 1.00 95.06 228 ASP A C 1
ATOM 1710 O O . ASP A 1 228 ? 1.938 -11.354 -4.473 1.00 95.06 228 ASP A O 1
ATOM 1714 N N . TRP A 1 229 ? 1.926 -10.860 -6.662 1.00 95.88 229 TRP A N 1
ATOM 1715 C CA . TRP A 1 229 ? 3.179 -10.110 -6.579 1.00 95.88 229 TRP A CA 1
ATOM 1716 C C . TRP A 1 229 ? 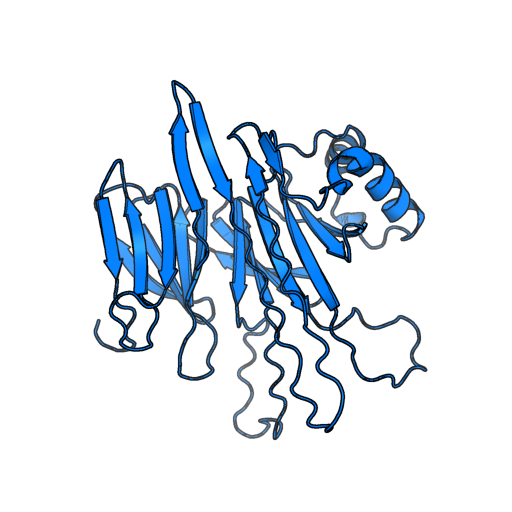2.928 -8.737 -5.983 1.00 95.88 229 TRP A C 1
ATOM 1718 O O . TRP A 1 229 ? 1.864 -8.145 -6.156 1.00 95.88 229 TRP A O 1
ATOM 1728 N N . VAL A 1 230 ? 3.940 -8.206 -5.309 1.00 97.69 230 VAL A N 1
ATOM 1729 C CA . VAL A 1 230 ? 3.892 -6.866 -4.738 1.00 97.69 230 VAL A CA 1
ATOM 1730 C C . VAL A 1 230 ? 5.000 -6.041 -5.340 1.00 97.69 230 VAL A C 1
ATOM 1732 O O . VAL A 1 230 ? 6.181 -6.337 -5.172 1.00 97.69 230 VAL A O 1
ATOM 1735 N N . VAL A 1 231 ? 4.604 -5.004 -6.063 1.00 98.00 231 VAL A N 1
ATOM 1736 C CA . VAL A 1 231 ? 5.532 -4.070 -6.681 1.00 98.00 231 VAL A CA 1
ATOM 1737 C C . VAL A 1 231 ? 5.642 -2.841 -5.801 1.00 98.00 231 VAL A C 1
ATOM 1739 O O . VAL A 1 231 ? 4.634 -2.229 -5.452 1.00 98.00 231 VAL A O 1
ATOM 1742 N N . CYS A 1 232 ? 6.873 -2.475 -5.465 1.00 98.19 232 CYS A N 1
ATOM 1743 C CA . CYS A 1 232 ? 7.190 -1.372 -4.575 1.00 98.19 232 CYS A CA 1
ATOM 1744 C C . CYS A 1 232 ? 8.070 -0.334 -5.268 1.00 98.19 232 CYS A C 1
ATOM 1746 O O . CYS A 1 232 ? 9.101 -0.660 -5.865 1.00 98.19 232 CYS A O 1
ATOM 1748 N N . THR A 1 233 ? 7.721 0.936 -5.088 1.00 97.69 233 THR A N 1
ATOM 1749 C CA . THR A 1 233 ? 8.522 2.090 -5.508 1.00 97.69 233 THR A CA 1
ATOM 1750 C C . THR A 1 233 ? 8.637 3.115 -4.384 1.00 97.69 233 THR A C 1
ATOM 1752 O O . THR A 1 233 ? 7.936 3.059 -3.369 1.00 97.69 233 THR A O 1
ATOM 1755 N N . GLY A 1 234 ? 9.611 4.012 -4.511 1.00 95.50 234 GLY A N 1
ATOM 1756 C CA . GLY A 1 234 ? 9.961 4.962 -3.465 1.00 95.50 234 GLY A CA 1
ATOM 1757 C C . GLY A 1 234 ? 10.841 6.089 -3.973 1.00 95.50 234 GLY A C 1
ATOM 1758 O O . GLY A 1 234 ? 10.943 6.325 -5.174 1.00 95.50 234 GLY A O 1
ATOM 1759 N N . HIS A 1 235 ? 11.533 6.762 -3.056 1.00 92.06 235 HIS A N 1
ATOM 1760 C CA . HIS A 1 235 ? 12.497 7.820 -3.385 1.00 92.06 235 HIS A CA 1
ATOM 1761 C C . HIS A 1 235 ? 13.835 7.270 -3.916 1.00 92.06 235 HIS A C 1
ATOM 1763 O O . HIS A 1 235 ? 14.913 7.666 -3.474 1.00 92.06 235 HIS A O 1
ATOM 1769 N N . ASN A 1 236 ? 13.777 6.323 -4.850 1.00 94.44 236 ASN A N 1
ATOM 1770 C CA . ASN A 1 236 ? 14.931 5.789 -5.558 1.00 94.44 236 ASN A CA 1
ATOM 1771 C C . ASN A 1 236 ? 14.573 5.455 -7.016 1.00 94.44 236 ASN A C 1
ATOM 1773 O O . ASN A 1 236 ? 13.420 5.493 -7.422 1.00 94.44 236 ASN A O 1
ATOM 1777 N N . GLN A 1 237 ? 15.583 5.124 -7.817 1.00 96.44 237 GLN A N 1
ATOM 1778 C CA . GLN A 1 237 ? 15.416 4.749 -9.227 1.00 96.44 237 GLN A CA 1
ATOM 1779 C C . GLN A 1 237 ? 15.207 3.241 -9.399 1.00 96.44 237 GLN A C 1
ATOM 1781 O O . GLN A 1 237 ? 15.640 2.669 -10.393 1.00 96.44 237 GLN A O 1
ATOM 1786 N N . ASN A 1 238 ? 14.643 2.558 -8.408 1.00 96.69 238 ASN A N 1
ATOM 1787 C CA . ASN A 1 238 ? 14.504 1.112 -8.453 1.00 96.69 238 ASN A CA 1
ATOM 1788 C C . ASN A 1 238 ? 13.056 0.720 -8.185 1.00 96.69 238 ASN A C 1
ATOM 1790 O O . ASN A 1 238 ? 12.395 1.234 -7.286 1.00 96.69 238 ASN A O 1
ATOM 1794 N N . LEU A 1 239 ? 12.603 -0.252 -8.953 1.00 96.81 239 LEU A N 1
ATOM 1795 C CA . LEU A 1 239 ? 11.336 -0.923 -8.784 1.00 96.81 239 LEU A CA 1
ATOM 1796 C C . LEU A 1 239 ? 11.629 -2.319 -8.257 1.00 96.81 239 LEU A C 1
ATOM 1798 O O . LEU A 1 239 ? 12.376 -3.075 -8.882 1.00 96.81 239 LEU A O 1
ATOM 1802 N N . TYR A 1 240 ? 11.080 -2.640 -7.094 1.00 97.44 240 TYR A N 1
ATOM 1803 C CA . TYR A 1 240 ? 11.285 -3.931 -6.451 1.00 97.44 240 TYR A CA 1
ATOM 1804 C C . TYR A 1 240 ? 10.018 -4.758 -6.578 1.00 97.44 240 TYR A C 1
ATOM 1806 O O . TYR A 1 240 ? 8.923 -4.261 -6.319 1.00 97.44 240 TYR A O 1
ATOM 1814 N N . ILE A 1 241 ? 10.178 -6.015 -6.973 1.00 97.06 241 ILE A N 1
ATOM 1815 C CA . ILE A 1 241 ? 9.089 -6.978 -7.081 1.00 97.06 241 ILE A CA 1
ATOM 1816 C C . ILE A 1 241 ? 9.301 -8.018 -5.993 1.00 97.06 241 ILE A C 1
ATOM 1818 O O . ILE A 1 241 ? 10.341 -8.681 -5.939 1.00 97.06 241 ILE A O 1
ATOM 1822 N N . TYR A 1 242 ? 8.310 -8.141 -5.123 1.00 96.81 242 TYR A N 1
ATOM 1823 C CA . TYR A 1 242 ? 8.275 -9.091 -4.030 1.00 96.81 242 TYR A CA 1
ATOM 1824 C C . TYR A 1 242 ? 7.258 -10.191 -4.311 1.00 96.81 242 TYR A C 1
ATOM 1826 O O . TYR A 1 242 ? 6.175 -9.946 -4.840 1.00 96.81 242 TYR A O 1
ATOM 1834 N N . HIS A 1 243 ? 7.600 -11.404 -3.900 1.00 93.81 243 HIS A N 1
ATOM 1835 C CA . HIS A 1 243 ? 6.700 -12.548 -3.866 1.00 93.81 243 HIS A CA 1
ATOM 1836 C C . HIS A 1 243 ? 7.021 -13.365 -2.618 1.00 93.81 243 HIS A C 1
ATOM 1838 O O . HIS A 1 243 ? 8.193 -13.590 -2.313 1.00 93.81 243 HIS A O 1
ATOM 1844 N N . ASP A 1 244 ? 5.994 -13.743 -1.857 1.00 92.38 244 ASP A N 1
ATOM 1845 C CA . ASP A 1 244 ? 6.148 -14.442 -0.575 1.00 92.38 244 ASP A CA 1
ATOM 1846 C C . ASP A 1 244 ? 7.195 -13.793 0.351 1.00 92.38 244 ASP A C 1
ATOM 1848 O O . ASP A 1 244 ? 7.983 -14.471 1.013 1.00 92.38 244 ASP A O 1
ATOM 1852 N N . ARG A 1 245 ? 7.187 -12.449 0.400 1.00 94.00 245 ARG A N 1
ATOM 1853 C CA . ARG A 1 245 ? 8.079 -11.585 1.210 1.00 94.00 245 ARG A CA 1
ATOM 1854 C C . ARG A 1 245 ? 9.540 -11.552 0.768 1.00 94.00 245 ARG A C 1
ATOM 1856 O O . ARG A 1 245 ? 10.335 -10.826 1.363 1.00 94.00 245 ARG A O 1
ATOM 1863 N N . ALA A 1 246 ? 9.909 -12.301 -0.263 1.00 94.81 246 ALA A N 1
ATOM 1864 C CA . ALA A 1 246 ? 11.235 -12.245 -0.853 1.00 94.81 246 ALA A CA 1
ATOM 1865 C C . ALA A 1 246 ? 11.234 -11.279 -2.039 1.00 94.81 246 ALA A C 1
ATOM 1867 O O . ALA A 1 246 ? 10.333 -11.314 -2.874 1.00 94.81 246 ALA A O 1
ATOM 1868 N N . CYS A 1 247 ? 12.259 -10.431 -2.132 1.00 96.12 247 CYS A N 1
ATOM 1869 C CA . CYS A 1 247 ? 12.506 -9.663 -3.347 1.00 96.12 247 CYS A CA 1
ATOM 1870 C C . CYS A 1 247 ? 12.951 -10.638 -4.441 1.00 96.12 247 CYS A C 1
ATOM 1872 O O . CYS A 1 247 ? 14.048 -11.192 -4.364 1.00 96.12 247 CYS A O 1
ATOM 1874 N N . VAL A 1 248 ? 12.102 -10.853 -5.442 1.00 95.50 248 VAL A N 1
ATOM 1875 C CA . VAL A 1 248 ? 12.379 -11.763 -6.562 1.00 95.50 248 VAL A CA 1
ATOM 1876 C C . VAL A 1 248 ? 13.043 -11.049 -7.730 1.00 95.50 248 VAL A C 1
ATOM 1878 O O . VAL A 1 248 ? 13.804 -11.667 -8.470 1.00 95.50 248 VAL A O 1
ATOM 1881 N N . GLN A 1 249 ? 12.790 -9.748 -7.889 1.00 95.56 249 GLN A N 1
ATOM 1882 C CA . GLN A 1 249 ? 13.323 -8.976 -9.003 1.00 95.56 249 GLN A CA 1
ATOM 1883 C C . GLN A 1 249 ? 13.512 -7.507 -8.636 1.00 95.56 249 GLN A C 1
ATOM 1885 O O . GLN A 1 249 ? 12.789 -6.940 -7.814 1.00 95.56 249 GLN A O 1
ATOM 1890 N N . THR A 1 250 ? 14.494 -6.877 -9.273 1.00 96.38 250 THR A N 1
ATOM 1891 C CA . THR A 1 250 ? 14.734 -5.440 -9.173 1.00 96.38 250 THR A CA 1
ATOM 1892 C C . THR A 1 250 ? 14.958 -4.884 -10.567 1.00 96.38 250 THR A C 1
ATOM 1894 O O . THR A 1 250 ? 15.840 -5.346 -11.290 1.00 96.38 250 THR A O 1
ATOM 1897 N N . HIS A 1 251 ? 14.181 -3.873 -10.935 1.00 95.94 251 HIS A N 1
ATOM 1898 C CA . HIS A 1 251 ? 14.357 -3.138 -12.178 1.00 95.94 251 HIS A CA 1
ATOM 1899 C C . HIS A 1 251 ? 14.868 -1.743 -11.877 1.00 95.94 251 HIS A C 1
ATOM 1901 O O . HIS A 1 251 ? 14.234 -0.976 -11.153 1.00 95.94 251 HIS A O 1
ATOM 1907 N N . ARG A 1 252 ? 16.012 -1.402 -12.465 1.00 96.94 252 ARG A N 1
ATOM 1908 C CA . ARG A 1 252 ? 16.510 -0.035 -12.423 1.00 96.94 252 ARG A CA 1
ATOM 1909 C C . ARG A 1 252 ? 15.773 0.800 -13.464 1.00 96.94 252 ARG A C 1
ATOM 1911 O O . ARG A 1 252 ? 15.774 0.469 -14.647 1.00 96.94 252 ARG A O 1
ATOM 1918 N N . LEU A 1 253 ? 15.159 1.873 -12.998 1.00 95.69 253 LEU A N 1
ATOM 1919 C CA . LEU A 1 253 ? 14.518 2.904 -13.796 1.00 95.69 253 LEU A CA 1
ATOM 1920 C C . LEU A 1 253 ? 15.546 3.964 -14.208 1.00 95.69 253 LEU A C 1
ATOM 1922 O O . LEU A 1 253 ? 16.633 4.065 -13.632 1.00 95.69 253 LEU A O 1
ATOM 1926 N N . ASN A 1 254 ? 15.196 4.765 -15.212 1.00 95.19 254 ASN A N 1
ATOM 1927 C CA . ASN A 1 254 ? 16.045 5.871 -15.660 1.00 95.19 254 ASN A CA 1
ATOM 1928 C C . ASN A 1 254 ? 15.800 7.150 -14.849 1.00 95.19 254 ASN A C 1
ATOM 1930 O O . ASN A 1 254 ? 16.630 8.056 -14.872 1.00 95.19 254 ASN A O 1
ATOM 1934 N N . ASP A 1 255 ? 14.675 7.215 -14.134 1.00 95.38 255 ASP A N 1
ATOM 1935 C CA . ASP A 1 255 ? 14.285 8.339 -13.290 1.00 95.38 255 ASP A CA 1
ATOM 1936 C C . ASP A 1 255 ? 13.461 7.855 -12.081 1.00 95.38 255 ASP A C 1
ATOM 1938 O O . ASP A 1 255 ? 13.284 6.652 -11.869 1.00 95.38 255 ASP A O 1
ATOM 1942 N N . TRP A 1 256 ? 12.984 8.783 -11.252 1.00 94.25 256 TRP A N 1
ATOM 1943 C CA . TRP A 1 256 ? 12.150 8.479 -10.097 1.00 94.25 256 TRP A CA 1
ATOM 1944 C C . TRP A 1 256 ? 10.746 8.039 -10.533 1.00 94.25 256 TRP A C 1
ATOM 1946 O O . TRP A 1 256 ? 10.117 8.717 -11.354 1.00 94.25 256 TRP A O 1
ATOM 1956 N N . PRO A 1 257 ? 10.233 6.926 -9.983 1.00 95.44 257 PRO A N 1
ATOM 1957 C CA . PRO A 1 257 ? 8.862 6.504 -10.206 1.00 95.44 257 PRO A CA 1
ATOM 1958 C C . PRO A 1 257 ? 7.905 7.493 -9.537 1.00 95.44 257 PRO A C 1
ATOM 1960 O O . PRO A 1 257 ? 8.033 7.821 -8.356 1.00 95.44 257 PRO A O 1
ATOM 1963 N N . MET A 1 258 ? 6.942 7.965 -10.315 1.00 94.62 258 MET A N 1
ATOM 1964 C CA . MET A 1 258 ? 5.914 8.912 -9.899 1.00 94.62 258 MET A CA 1
ATOM 1965 C C . MET A 1 258 ? 4.572 8.231 -9.671 1.00 94.62 258 MET A C 1
ATOM 1967 O O . MET A 1 258 ? 3.841 8.664 -8.780 1.00 94.62 258 MET A O 1
ATOM 1971 N N . ASP A 1 259 ? 4.254 7.221 -10.492 1.00 95.12 259 ASP A N 1
ATOM 1972 C CA . ASP A 1 259 ? 3.021 6.448 -10.367 1.00 95.12 259 ASP A CA 1
ATOM 1973 C C . ASP A 1 259 ? 3.149 4.987 -10.834 1.00 95.12 259 ASP A C 1
ATOM 1975 O O . ASP A 1 259 ? 4.009 4.670 -11.664 1.00 95.12 259 ASP A O 1
ATOM 1979 N N . LEU A 1 260 ? 2.261 4.125 -10.331 1.00 96.00 260 LEU A N 1
ATOM 1980 C CA . LEU A 1 260 ? 2.129 2.712 -10.675 1.00 96.00 260 LEU A CA 1
ATOM 1981 C C . LEU A 1 260 ? 0.666 2.386 -10.986 1.00 96.00 260 LEU A C 1
ATOM 1983 O O . LEU A 1 260 ? -0.238 2.753 -10.238 1.00 96.00 260 LEU A O 1
ATOM 1987 N N . ALA A 1 261 ? 0.431 1.617 -12.046 1.00 95.81 261 ALA A N 1
ATOM 1988 C CA . ALA A 1 261 ? -0.881 1.052 -12.339 1.00 95.81 261 ALA A CA 1
ATOM 1989 C C . ALA A 1 261 ? -0.750 -0.374 -12.876 1.00 95.81 261 ALA A C 1
ATOM 1991 O O . ALA A 1 261 ? 0.264 -0.731 -13.464 1.00 95.81 261 ALA A O 1
ATOM 1992 N N . VAL A 1 262 ? -1.787 -1.185 -12.672 1.00 95.69 262 VAL A N 1
ATOM 1993 C CA . VAL A 1 262 ? -1.841 -2.574 -13.142 1.00 95.69 262 VAL A CA 1
ATOM 1994 C C . VAL A 1 262 ? -3.110 -2.779 -13.959 1.00 95.69 262 VAL A C 1
ATOM 1996 O O . VAL A 1 262 ? -4.194 -2.327 -13.560 1.00 95.69 262 VAL A O 1
ATOM 1999 N N . GLY A 1 263 ? -2.979 -3.457 -15.094 1.00 93.38 263 GLY A N 1
ATOM 2000 C CA . GLY A 1 263 ? -4.091 -3.838 -15.958 1.00 93.38 263 GLY A CA 1
ATOM 2001 C C . GLY A 1 263 ? -3.612 -4.592 -17.190 1.00 93.38 263 GLY A C 1
ATOM 2002 O O . GLY A 1 263 ? -2.448 -4.487 -17.541 1.00 93.38 263 GLY A O 1
ATOM 2003 N N . ASP A 1 264 ? -4.522 -5.327 -17.819 1.00 94.44 264 ASP A N 1
ATOM 2004 C CA . ASP A 1 264 ? -4.310 -5.959 -19.124 1.00 94.44 264 ASP A CA 1
ATOM 2005 C C . ASP A 1 264 ? -4.467 -4.895 -20.223 1.00 94.44 264 ASP A C 1
ATOM 2007 O O . ASP A 1 264 ? -5.543 -4.310 -20.398 1.00 94.44 264 ASP A O 1
ATOM 2011 N N . ILE A 1 265 ? -3.365 -4.557 -20.880 1.00 93.25 265 ILE A N 1
ATOM 2012 C CA . ILE A 1 265 ? -3.243 -3.445 -21.828 1.00 93.25 265 ILE A CA 1
ATOM 2013 C C . ILE A 1 265 ? -3.248 -3.951 -23.260 1.00 93.25 265 ILE A C 1
ATOM 2015 O O . ILE A 1 265 ? -3.735 -3.243 -24.148 1.00 93.25 265 ILE A O 1
ATOM 2019 N N . ASP A 1 266 ? -2.689 -5.135 -23.497 1.00 94.56 266 ASP A N 1
ATOM 2020 C CA . ASP A 1 266 ? -2.596 -5.718 -24.833 1.00 94.56 266 ASP A CA 1
ATOM 2021 C C . ASP A 1 266 ? -3.717 -6.725 -25.148 1.00 94.56 266 ASP A C 1
ATOM 2023 O O . ASP A 1 266 ? -3.913 -7.072 -26.317 1.00 94.56 266 ASP A O 1
ATOM 2027 N N . GLY A 1 267 ? -4.533 -7.081 -24.154 1.00 95.19 267 GLY A N 1
ATOM 2028 C CA . GLY A 1 267 ? -5.708 -7.932 -24.285 1.00 95.19 267 GLY A CA 1
ATOM 2029 C C . GLY A 1 267 ? -5.393 -9.425 -24.261 1.00 95.19 267 GLY A C 1
ATOM 2030 O O . GLY A 1 267 ? -6.211 -10.210 -24.752 1.00 95.19 267 GLY A O 1
ATOM 2031 N N . ASP A 1 268 ? -4.224 -9.832 -23.758 1.00 93.94 268 ASP A N 1
ATOM 2032 C CA . ASP A 1 268 ? -3.834 -11.242 -23.660 1.00 93.94 268 ASP A CA 1
ATOM 2033 C C . ASP A 1 268 ? -4.398 -11.956 -22.413 1.00 93.94 268 ASP A C 1
ATOM 2035 O O . ASP A 1 268 ? -4.267 -13.180 -22.276 1.00 93.94 268 ASP A O 1
ATOM 2039 N N . GLY A 1 269 ? -5.091 -11.212 -21.545 1.00 91.62 269 GLY A N 1
ATOM 2040 C CA . GLY A 1 269 ? -5.687 -11.695 -20.306 1.00 91.62 269 GLY A CA 1
ATOM 2041 C C . GLY A 1 269 ? -4.748 -11.660 -19.101 1.00 91.62 269 GLY A C 1
ATOM 2042 O O . GLY A 1 269 ? -5.167 -12.083 -18.021 1.00 91.62 269 GLY A O 1
ATOM 2043 N N . ARG A 1 270 ? -3.510 -11.177 -19.248 1.00 91.88 270 ARG A N 1
ATOM 2044 C CA . ARG A 1 270 ? -2.519 -11.063 -18.173 1.00 91.88 270 ARG A CA 1
ATOM 2045 C C . ARG A 1 270 ? -2.347 -9.600 -17.771 1.00 91.88 270 ARG A C 1
ATOM 2047 O O . ARG A 1 270 ? -2.507 -8.702 -18.583 1.00 91.88 270 ARG A O 1
ATOM 2054 N N . PRO A 1 271 ? -2.066 -9.317 -16.490 1.00 93.56 271 PRO A N 1
ATOM 2055 C CA . PRO A 1 271 ? -1.849 -7.946 -16.062 1.00 93.56 271 PRO A CA 1
ATOM 2056 C C . PRO A 1 271 ? -0.439 -7.453 -16.420 1.00 93.56 271 PRO A C 1
ATOM 2058 O O . PRO A 1 271 ? 0.566 -8.005 -15.963 1.00 93.56 271 PRO A O 1
ATOM 2061 N N . GLU A 1 272 ? -0.360 -6.318 -17.109 1.00 94.56 272 GLU A N 1
ATOM 2062 C CA . GLU A 1 272 ? 0.859 -5.525 -17.232 1.00 94.56 272 GLU A CA 1
ATOM 2063 C C . GLU A 1 272 ? 0.986 -4.537 -16.076 1.00 94.56 272 GLU A C 1
ATOM 2065 O O . GLU A 1 272 ? 0.010 -4.047 -15.496 1.00 94.56 272 GLU A O 1
ATOM 2070 N N . LEU A 1 273 ? 2.234 -4.179 -15.787 1.00 96.19 273 LEU A N 1
ATOM 2071 C CA . LEU A 1 273 ? 2.565 -3.087 -14.892 1.00 96.19 273 LEU A CA 1
ATOM 2072 C C . LEU A 1 273 ? 2.941 -1.838 -15.688 1.00 96.19 273 LEU A C 1
ATOM 2074 O O . LEU A 1 273 ? 3.922 -1.823 -16.428 1.00 96.19 273 LEU A O 1
ATOM 2078 N N . LEU A 1 274 ? 2.214 -0.756 -15.450 1.00 97.06 274 LEU A N 1
ATOM 2079 C CA . LEU A 1 274 ? 2.542 0.582 -15.915 1.00 97.06 274 LEU A CA 1
ATOM 2080 C C . LEU A 1 274 ? 3.320 1.342 -14.854 1.00 97.06 274 LEU A C 1
ATOM 2082 O O . LEU A 1 274 ? 2.898 1.432 -13.703 1.00 97.06 274 LEU A O 1
ATOM 2086 N N . VAL A 1 275 ? 4.427 1.944 -15.274 1.00 96.56 275 VAL A N 1
ATOM 2087 C CA . VAL A 1 275 ? 5.278 2.783 -14.436 1.00 96.56 275 VAL A CA 1
ATOM 2088 C C . VAL A 1 275 ? 5.405 4.146 -15.092 1.00 96.56 275 VAL A C 1
ATOM 2090 O O . VAL A 1 275 ? 5.973 4.274 -16.180 1.00 96.56 275 VAL A O 1
ATOM 2093 N N . LEU A 1 276 ? 4.898 5.174 -14.419 1.00 96.06 276 LEU A N 1
ATOM 2094 C CA . LEU A 1 276 ? 5.175 6.558 -14.776 1.00 96.06 276 LEU A CA 1
ATOM 2095 C C . LEU A 1 276 ? 6.472 6.976 -14.082 1.00 96.06 276 LEU A C 1
ATOM 2097 O O . LEU A 1 276 ? 6.545 6.949 -12.856 1.00 96.06 276 LEU A O 1
ATOM 2101 N N . GLN A 1 277 ? 7.485 7.381 -14.842 1.00 93.94 277 GLN A N 1
ATOM 2102 C CA . GLN A 1 277 ? 8.753 7.889 -14.312 1.00 93.94 277 GLN A CA 1
ATOM 2103 C C . GLN A 1 277 ? 9.038 9.310 -14.818 1.00 93.94 277 GLN A C 1
ATOM 2105 O O . GLN A 1 277 ? 8.742 9.657 -15.971 1.00 93.94 277 GLN A O 1
ATOM 2110 N N . GLY A 1 278 ? 9.645 10.125 -13.954 1.00 91.31 278 GLY A N 1
ATOM 2111 C CA . GLY A 1 278 ? 10.009 11.505 -14.271 1.00 91.31 278 GLY A CA 1
ATOM 2112 C C . GLY A 1 278 ? 8.804 12.364 -14.665 1.00 91.31 278 GLY A C 1
ATOM 2113 O O . GLY A 1 278 ? 7.728 12.267 -14.080 1.00 91.31 278 GLY A O 1
ATOM 2114 N N . THR A 1 279 ? 8.975 13.230 -15.667 1.00 85.94 279 THR A N 1
ATOM 2115 C CA . THR A 1 279 ? 7.936 14.192 -16.078 1.00 85.94 279 THR A CA 1
ATOM 2116 C C . THR A 1 279 ? 6.989 13.693 -17.168 1.00 85.94 279 THR A C 1
ATOM 2118 O O . THR A 1 279 ? 5.928 14.289 -17.336 1.00 85.94 279 THR A O 1
ATOM 2121 N N . ALA A 1 280 ? 7.345 12.651 -17.930 1.00 86.31 280 ALA A N 1
ATOM 2122 C CA . ALA A 1 280 ? 6.556 12.263 -19.108 1.00 86.31 280 ALA A CA 1
ATOM 2123 C C . ALA A 1 280 ? 6.798 10.840 -19.648 1.00 86.31 280 ALA A C 1
ATOM 2125 O O . ALA A 1 280 ? 6.336 10.538 -20.748 1.00 86.31 280 ALA A O 1
ATOM 2126 N N . THR A 1 281 ? 7.533 9.964 -18.951 1.00 95.00 281 THR A N 1
ATOM 2127 C CA . THR A 1 281 ? 7.826 8.626 -19.498 1.00 95.00 281 THR A CA 1
ATOM 2128 C C . THR A 1 281 ? 6.933 7.573 -18.860 1.00 95.00 281 THR A C 1
ATOM 2130 O O . THR A 1 281 ? 7.021 7.339 -17.659 1.00 95.00 281 THR A O 1
ATOM 2133 N N . LEU A 1 282 ? 6.115 6.910 -19.677 1.00 95.25 282 LEU A N 1
ATOM 2134 C CA . LEU A 1 282 ? 5.314 5.752 -19.287 1.00 95.25 282 LEU A CA 1
ATOM 2135 C C . LEU A 1 282 ? 5.967 4.480 -19.840 1.00 95.25 282 LEU A C 1
ATOM 2137 O O . LEU A 1 282 ? 6.177 4.377 -21.048 1.00 95.25 282 LEU A O 1
ATOM 2141 N N . ILE A 1 283 ? 6.298 3.529 -18.969 1.00 95.88 283 ILE A N 1
ATOM 2142 C CA . ILE A 1 283 ? 6.820 2.208 -19.347 1.00 95.88 283 ILE A CA 1
ATOM 2143 C C . ILE A 1 283 ? 5.787 1.147 -18.976 1.00 95.88 283 ILE A C 1
ATOM 2145 O O . ILE A 1 283 ? 5.262 1.178 -17.867 1.00 95.88 283 ILE A O 1
ATOM 2149 N N . ALA A 1 284 ? 5.532 0.202 -19.880 1.00 95.19 284 ALA A N 1
ATOM 2150 C CA . ALA A 1 284 ? 4.770 -1.010 -19.600 1.00 95.19 284 ALA A CA 1
ATOM 2151 C C . ALA A 1 284 ? 5.724 -2.205 -19.444 1.00 95.19 284 ALA A C 1
ATOM 2153 O O . ALA A 1 284 ? 6.587 -2.429 -20.294 1.00 95.19 284 ALA A O 1
ATOM 2154 N N . TYR A 1 285 ? 5.567 -2.962 -18.363 1.00 94.50 285 TYR A N 1
ATOM 2155 C CA . TYR A 1 285 ? 6.275 -4.208 -18.099 1.00 94.50 285 TYR A CA 1
ATOM 2156 C C . TYR A 1 285 ? 5.292 -5.369 -18.199 1.00 94.50 285 TYR A C 1
ATOM 2158 O O . TYR A 1 285 ? 4.297 -5.399 -17.477 1.00 94.50 285 TYR A O 1
ATOM 2166 N N . SER A 1 286 ? 5.610 -6.342 -19.052 1.00 92.44 286 SER A N 1
ATOM 2167 C CA . SER A 1 286 ? 4.918 -7.628 -19.052 1.00 92.44 286 SER A CA 1
ATOM 2168 C C . SER A 1 286 ? 5.503 -8.504 -17.948 1.00 92.44 286 SER A C 1
ATOM 2170 O O . SER A 1 286 ? 6.711 -8.756 -17.894 1.00 92.44 286 SER A O 1
ATOM 2172 N N . LEU A 1 287 ? 4.638 -8.928 -17.036 1.00 85.19 287 LEU A N 1
ATOM 2173 C CA . LEU A 1 287 ? 4.987 -9.644 -15.819 1.00 85.19 287 LEU A CA 1
ATOM 2174 C C . LEU A 1 287 ? 4.821 -11.153 -16.045 1.00 85.19 287 LEU A C 1
ATOM 2176 O O . LEU A 1 287 ? 3.960 -11.804 -15.467 1.00 85.19 287 LEU A O 1
ATOM 2180 N N . VAL A 1 288 ? 5.649 -11.722 -16.929 1.00 79.75 288 VAL A N 1
ATOM 2181 C CA . VAL A 1 288 ? 5.610 -13.159 -17.246 1.00 79.75 288 VAL A CA 1
ATOM 2182 C C . VAL A 1 288 ? 6.526 -13.942 -16.301 1.00 79.75 288 VAL A C 1
ATOM 2184 O O . VAL A 1 288 ? 7.742 -13.722 -16.311 1.00 79.75 288 VAL A O 1
ATOM 2187 N N . PRO A 1 289 ? 6.005 -14.920 -15.537 1.00 67.81 289 PRO A N 1
ATOM 2188 C CA . PRO A 1 289 ? 6.847 -15.813 -14.753 1.00 67.81 289 PRO A CA 1
ATOM 2189 C C . PRO A 1 289 ? 7.808 -16.590 -15.672 1.00 67.81 289 PRO A C 1
ATOM 2191 O O . PRO A 1 289 ? 7.375 -17.312 -16.569 1.00 67.81 289 PRO A O 1
ATOM 2194 N N . GLY A 1 290 ? 9.121 -16.475 -15.446 1.00 58.59 290 GLY A N 1
ATOM 2195 C CA . GLY A 1 290 ? 10.108 -17.408 -16.014 1.00 58.59 290 GLY A CA 1
ATOM 2196 C C . GLY A 1 290 ? 10.879 -16.971 -17.266 1.00 58.59 290 GLY A C 1
ATOM 2197 O O . GLY A 1 290 ? 11.578 -17.802 -17.846 1.00 58.59 290 GLY A O 1
ATOM 2198 N N . ARG A 1 291 ? 10.834 -15.698 -17.672 1.00 52.06 291 ARG A N 1
ATOM 2199 C CA . ARG A 1 291 ? 11.838 -15.125 -18.591 1.00 52.06 291 ARG A CA 1
ATOM 2200 C C . ARG A 1 291 ? 12.562 -13.975 -17.894 1.00 52.06 291 ARG A C 1
ATOM 2202 O O . ARG A 1 291 ? 12.111 -12.837 -17.957 1.00 52.06 291 ARG A O 1
ATOM 2209 N N . GLY A 1 292 ? 13.620 -14.328 -17.160 1.00 41.06 292 GLY A N 1
ATOM 2210 C CA . GLY A 1 292 ? 14.574 -13.369 -16.591 1.00 41.06 292 GLY A CA 1
ATOM 2211 C C . GLY A 1 292 ? 15.444 -12.714 -17.654 1.00 41.06 292 GLY A C 1
ATOM 2212 O O . GLY A 1 292 ? 15.586 -13.311 -18.747 1.00 41.06 292 GLY A O 1
#

Radius of gyration: 20.25 Å; chains: 1; bounding box: 55×61×52 Å

Sequence (292 aa):
MHLVSREQVGSGTRTVIQCVTTQHAPEMVSAGSAATSVNQQAILVGDTDGNVSHMYPYQLNWKINLGAQVQQLLAQYPLHTRKDLTDATLATLTSNQAGPIQGMVSATIPPLPATSPNSQSQLATTTYTFVITWLPLVFVLVQQTLVMVIPLSAQPTTLCTGRFVSSHQPIAPSEAPAHQPVSYDNVLVGCSDGSVYLLDSMAAKPWFSCPYALTQMVAVPRDDDSTDWVVCTGHNQNLYIYHDRACVQTHRLNDWPMDLAVGDIDGDGRPELLVLQGTATLIAYSLVPGRG

pLDDT: mean 76.05, std 22.0, range [30.14, 98.38]

Organism: NCBI:txid2761393

Foldseek 3Di:
DFDFDWDDDDPFIKTWTFAQDDDDDPDDPDPDDPPPPPRDGWTFTAGPQQHGPDTPDDDLCCLVCQLVLLVVLCVVDPDPPVVQQDPVNNVCSNVSNQTHWLDKHKWWAFPQPPPDPPDPDDRDTFIWMWIFGQAQWIFIDGPSRGNDIEGHPAGWREKEWWQADDDPPPPPPVPPPDDPPPRTIWMWTAGQQQWIFICDSNYTDTQEGDPGGWNYKYWFDDPPPATTWIWTFDPAQWIFIDDSRDGPDIDGHPAGWDDWDWDDDPPPPGIWIWTDGDDDDIDIHDPDPDDD